Protein AF-A0AAV0B6R8-F1 (afdb_monomer)

Solvent-accessible surface area (backbone atoms only — not comparable to full-atom values): 12211 Å² total; per-residue (Å²): 119,73,64,62,59,43,38,53,51,46,50,55,51,49,50,52,70,74,54,81,94,81,86,71,56,67,66,59,60,50,49,51,46,52,52,52,50,54,50,46,55,52,47,53,58,56,68,75,46,96,61,58,74,69,57,44,45,45,52,52,51,52,47,53,52,51,51,53,51,46,52,51,51,52,52,49,60,67,55,64,74,53,82,89,71,35,71,62,58,49,52,54,60,56,31,61,44,80,42,62,42,74,48,85,81,51,85,53,77,68,71,16,37,35,38,34,38,65,92,33,75,44,67,45,57,79,49,90,71,81,69,76,73,71,79,88,41,80,66,47,46,53,50,43,44,55,40,46,53,25,50,65,69,75,40,84,70,81,83,81,77,67,89,89,72,49,57,68,54,44,52,44,36,43,25,59,75,40,20,38,63,61,43,81,64,66,104,55,45,89,82,73,72,53,43,73,51,77,80,68,68,91,80,113

Organism: Phakopsora pachyrhizi (NCBI:txid170000)

Sequence (204 aa):
MAWWNWKTLVDCISEACKRSPNIASGSSLEALLKIGLRTLDVLALVVLGELQPVMRRKCEYLSAELVHQRDIIRLVIKDQITKEQVYSVFRVKWIYHMRFYLDGLVADPIERLLIQMSNATFLYGFEYLGAGRLFQTPLTGRCCFALTQALHGRLGGSPFGPAGTGKTESFKALGNHLGRFVLPQLNFCCHVGAWECFDEANIL

Structure (mmCIF, N/CA/C/O backbone):
data_AF-A0AAV0B6R8-F1
#
_entry.id   AF-A0AAV0B6R8-F1
#
loop_
_atom_site.group_PDB
_atom_site.id
_atom_site.type_symbol
_atom_site.label_atom_id
_atom_site.label_alt_id
_atom_site.label_comp_id
_atom_site.label_asym_id
_atom_site.label_entity_id
_atom_site.label_seq_id
_atom_site.pdbx_PDB_ins_code
_atom_site.Cartn_x
_atom_site.Cartn_y
_atom_site.Cartn_z
_atom_site.occupancy
_atom_site.B_iso_or_equiv
_atom_site.auth_seq_id
_atom_site.auth_comp_id
_atom_site.auth_asym_id
_atom_site.auth_atom_id
_atom_site.pdbx_PDB_model_num
ATOM 1 N N . MET A 1 1 ? -12.336 -5.690 -2.823 1.00 28.70 1 MET A N 1
ATOM 2 C CA . MET A 1 1 ? -13.098 -4.698 -2.029 1.00 28.70 1 MET A CA 1
ATOM 3 C C . MET A 1 1 ? -12.267 -3.494 -1.586 1.00 28.70 1 MET A C 1
ATOM 5 O O . MET A 1 1 ? -12.764 -2.396 -1.760 1.00 28.70 1 MET A O 1
ATOM 9 N N . ALA A 1 2 ? -11.018 -3.634 -1.118 1.00 33.09 2 ALA A N 1
ATOM 10 C CA . ALA A 1 2 ? -10.183 -2.488 -0.695 1.00 33.09 2 ALA A CA 1
ATOM 11 C C . ALA A 1 2 ? -9.913 -1.421 -1.785 1.00 33.09 2 ALA A C 1
ATOM 13 O O . ALA A 1 2 ? -9.822 -0.234 -1.496 1.00 33.09 2 ALA A O 1
ATOM 14 N N . TRP A 1 3 ? -9.839 -1.840 -3.051 1.00 37.53 3 TRP A N 1
ATOM 15 C CA . TRP A 1 3 ? -9.521 -0.972 -4.193 1.00 37.53 3 TRP A CA 1
ATOM 16 C C . TRP A 1 3 ? -10.580 0.098 -4.497 1.00 37.53 3 TRP A C 1
ATOM 18 O O . TRP A 1 3 ? -10.242 1.165 -5.000 1.00 37.53 3 TRP A O 1
ATOM 28 N N . TRP A 1 4 ? -11.853 -0.165 -4.179 1.00 32.69 4 TRP A N 1
ATOM 29 C CA . TRP A 1 4 ? -12.949 0.774 -4.446 1.00 32.69 4 TRP A CA 1
ATOM 30 C C . TRP A 1 4 ? -12.869 2.015 -3.552 1.00 32.69 4 TRP A C 1
ATOM 32 O O . TRP A 1 4 ? -13.052 3.124 -4.044 1.00 32.69 4 TRP A O 1
ATOM 42 N N . ASN A 1 5 ? -12.507 1.837 -2.276 1.00 48.94 5 ASN A N 1
ATOM 43 C CA . ASN A 1 5 ? -12.270 2.953 -1.357 1.00 48.94 5 ASN A CA 1
ATOM 44 C C . ASN A 1 5 ? -10.987 3.713 -1.701 1.00 48.94 5 ASN A C 1
ATOM 46 O O . ASN A 1 5 ? -10.908 4.917 -1.486 1.00 48.94 5 ASN A O 1
ATOM 50 N N . TRP A 1 6 ? -9.989 3.023 -2.260 1.00 55.38 6 TRP A N 1
ATOM 51 C CA . TRP A 1 6 ? -8.751 3.664 -2.679 1.00 55.38 6 TRP A CA 1
ATOM 52 C C . TRP A 1 6 ? -8.964 4.584 -3.883 1.00 55.38 6 TRP A C 1
ATOM 54 O O . TRP A 1 6 ? -8.501 5.719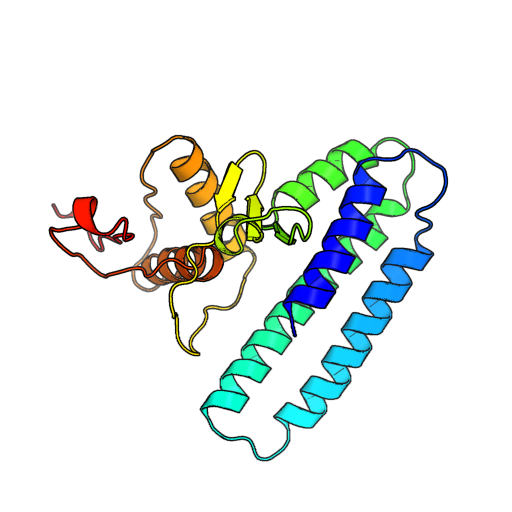 -3.866 1.00 55.38 6 TRP A O 1
ATOM 64 N N . LYS A 1 7 ? -9.713 4.133 -4.898 1.00 55.84 7 LYS A N 1
ATOM 65 C CA . LYS A 1 7 ? -10.063 4.968 -6.052 1.00 55.84 7 LYS A CA 1
ATOM 66 C C . LYS A 1 7 ? -10.812 6.227 -5.620 1.00 55.84 7 LYS A C 1
ATOM 68 O O . LYS A 1 7 ? -10.389 7.317 -5.968 1.00 55.84 7 LYS A O 1
ATOM 73 N N . THR A 1 8 ? -11.861 6.099 -4.808 1.00 58.00 8 THR A N 1
ATOM 74 C CA . THR A 1 8 ? -12.632 7.266 -4.348 1.00 58.00 8 THR A CA 1
ATOM 75 C C . THR A 1 8 ? -11.806 8.209 -3.478 1.00 58.00 8 THR A C 1
ATOM 77 O O . THR A 1 8 ? -11.904 9.421 -3.635 1.00 58.00 8 THR A O 1
ATOM 80 N N . LEU A 1 9 ? -10.944 7.681 -2.607 1.00 60.72 9 LEU A N 1
ATOM 81 C CA . LEU A 1 9 ? -10.032 8.483 -1.794 1.00 60.72 9 LEU A CA 1
ATOM 82 C C . LEU A 1 9 ? -9.004 9.227 -2.653 1.00 60.72 9 LEU A C 1
ATOM 84 O O . LEU A 1 9 ? -8.798 10.425 -2.465 1.00 60.72 9 LEU A O 1
ATOM 88 N N . VAL A 1 10 ? -8.386 8.538 -3.614 1.00 60.09 10 VAL A N 1
ATOM 89 C CA . VAL A 1 10 ? -7.439 9.140 -4.554 1.00 60.09 10 VAL A CA 1
ATOM 90 C C . VAL A 1 10 ? -8.123 10.161 -5.441 1.00 60.09 10 VAL A C 1
ATOM 92 O O . VAL A 1 10 ? -7.566 11.236 -5.613 1.00 60.09 10 VAL A O 1
ATOM 95 N N . ASP A 1 11 ? -9.308 9.875 -5.966 1.00 63.03 11 A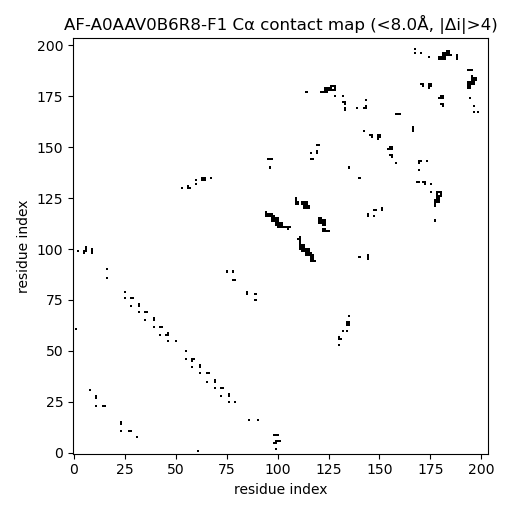SP A N 1
ATOM 96 C CA . ASP A 1 11 ? -10.055 10.789 -6.825 1.00 63.03 11 ASP A CA 1
ATOM 97 C C . ASP A 1 11 ? -10.457 12.042 -6.037 1.00 63.03 11 ASP A C 1
ATOM 99 O O . ASP A 1 11 ? -10.185 13.152 -6.485 1.00 63.03 11 ASP A O 1
ATOM 103 N N . CYS A 1 12 ? -10.982 11.900 -4.813 1.00 59.41 12 CYS A N 1
ATOM 104 C CA . CYS A 1 12 ? -11.317 13.039 -3.954 1.00 59.41 12 CYS A CA 1
ATOM 105 C C . CYS A 1 12 ? -10.092 13.88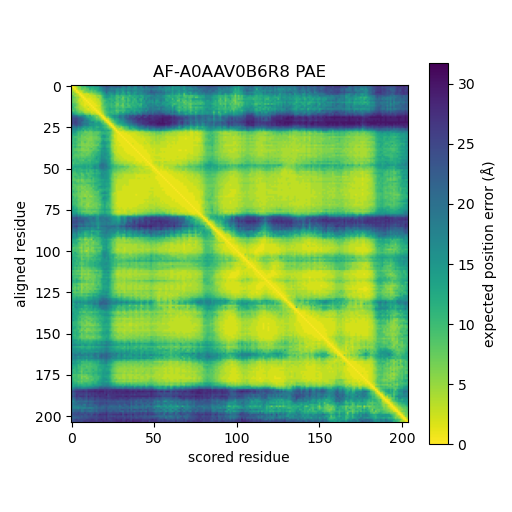2 -3.577 1.00 59.41 12 CYS A C 1
ATOM 107 O O . CYS A 1 12 ? -10.166 15.110 -3.597 1.00 59.41 12 CYS A O 1
ATOM 109 N N . ILE A 1 13 ? -8.960 13.253 -3.247 1.00 59.91 13 ILE A N 1
ATOM 110 C CA . ILE A 1 13 ? -7.736 13.979 -2.885 1.00 59.91 13 ILE A CA 1
ATOM 111 C C . ILE A 1 13 ? -7.045 14.569 -4.122 1.00 59.91 13 ILE A C 1
ATOM 113 O O . ILE A 1 13 ? -6.509 15.671 -4.050 1.00 59.91 13 ILE A O 1
ATOM 117 N N . SER A 1 14 ? -7.055 13.875 -5.259 1.00 57.81 14 SER A N 1
ATOM 118 C CA . SER A 1 14 ? -6.493 14.336 -6.535 1.00 57.81 14 SER A CA 1
ATOM 119 C C . SER A 1 14 ? -7.290 15.518 -7.075 1.00 57.81 14 SER A C 1
ATOM 121 O O . SER A 1 14 ? -6.692 16.505 -7.492 1.00 57.81 14 SER A O 1
ATOM 123 N N . GLU A 1 15 ? -8.619 15.477 -6.977 1.00 57.72 15 GLU A N 1
ATOM 124 C CA . GLU A 1 15 ? -9.498 16.597 -7.317 1.00 57.72 15 GLU A CA 1
ATOM 125 C C . GLU A 1 15 ? -9.261 17.791 -6.379 1.00 57.72 15 GLU A C 1
ATOM 127 O O . GLU A 1 15 ? -9.048 18.910 -6.848 1.00 57.72 15 GLU A O 1
ATOM 132 N N . ALA A 1 16 ? -9.160 17.546 -5.065 1.00 52.91 16 ALA A N 1
ATOM 133 C CA . ALA A 1 16 ? -8.788 18.570 -4.086 1.00 52.91 16 ALA A CA 1
ATOM 134 C C . ALA A 1 16 ? -7.367 19.137 -4.305 1.00 52.91 16 ALA A C 1
ATOM 136 O O . ALA A 1 16 ? -7.107 20.291 -3.978 1.00 52.91 16 ALA A O 1
ATOM 137 N N . CYS A 1 17 ? -6.440 18.351 -4.867 1.00 49.88 17 CYS A N 1
ATOM 138 C CA . CYS A 1 17 ? -5.092 18.795 -5.239 1.00 49.88 17 CYS A CA 1
ATOM 139 C C . CYS A 1 17 ? -5.047 19.562 -6.573 1.00 49.88 17 CYS A C 1
ATOM 141 O O . CYS A 1 17 ? -4.119 20.345 -6.777 1.00 49.88 17 CYS A O 1
ATOM 143 N N . LYS A 1 18 ? -5.969 19.292 -7.509 1.00 50.12 18 LYS A N 1
ATOM 144 C CA . LYS A 1 18 ? -5.976 19.851 -8.875 1.00 50.12 18 LYS A CA 1
ATOM 145 C C . LYS A 1 18 ? -6.797 21.140 -9.003 1.00 50.12 18 LYS A C 1
ATOM 147 O O . LYS A 1 18 ? -6.521 21.919 -9.912 1.00 50.12 18 LYS A O 1
ATOM 152 N N . ARG A 1 19 ? -7.773 21.394 -8.120 1.00 38.00 19 ARG A N 1
ATOM 153 C CA . ARG A 1 19 ? -8.622 22.603 -8.137 1.00 38.00 19 ARG A CA 1
ATOM 154 C C . ARG A 1 19 ? -8.320 23.574 -6.988 1.00 38.00 19 ARG A C 1
ATOM 156 O O . ARG A 1 19 ? -8.149 23.178 -5.845 1.00 38.00 19 ARG A O 1
ATOM 163 N N . SER A 1 20 ? -8.371 24.867 -7.302 1.00 35.91 20 SER A N 1
ATOM 164 C CA . SER A 1 20 ? -8.615 25.979 -6.367 1.00 35.91 20 SER A CA 1
ATOM 165 C C . SER A 1 20 ? -9.975 26.606 -6.722 1.00 35.91 20 SER A C 1
ATOM 167 O O . SER A 1 20 ? -10.368 26.525 -7.887 1.00 35.91 20 SER A O 1
ATOM 169 N N . PRO A 1 21 ? -10.703 27.312 -5.838 1.00 41.25 21 PRO A N 1
ATOM 170 C CA . PRO A 1 21 ? -11.042 27.075 -4.437 1.00 41.25 21 PRO A CA 1
ATOM 171 C C . PRO A 1 21 ? -12.537 26.699 -4.279 1.00 41.25 21 PRO A C 1
ATOM 173 O O . PRO A 1 21 ? -13.107 26.867 -3.205 1.00 41.25 21 PRO A O 1
ATOM 176 N N . ASN A 1 22 ? -13.210 26.246 -5.341 1.00 35.41 22 ASN A N 1
ATOM 177 C CA . ASN A 1 22 ? -14.646 25.975 -5.309 1.00 35.41 22 ASN A CA 1
ATOM 178 C C . ASN A 1 22 ? -14.930 24.491 -5.575 1.00 35.41 22 ASN A C 1
ATOM 180 O O . ASN A 1 22 ? -14.793 24.005 -6.693 1.00 35.41 22 ASN A O 1
ATOM 184 N N . ILE A 1 23 ? -15.394 23.828 -4.509 1.00 40.75 23 ILE A N 1
ATOM 185 C CA . ILE A 1 23 ? -15.965 22.471 -4.441 1.00 40.75 23 ILE A CA 1
ATOM 186 C C . ILE A 1 23 ? -14.937 21.324 -4.357 1.00 40.75 23 ILE A C 1
ATOM 188 O O . ILE A 1 23 ? -14.823 20.471 -5.227 1.00 40.75 23 ILE A O 1
ATOM 192 N N . ALA A 1 24 ? -14.266 21.260 -3.208 1.00 43.94 24 ALA A N 1
ATOM 193 C CA . ALA A 1 24 ? -14.134 20.033 -2.417 1.00 43.94 24 ALA A CA 1
ATOM 194 C C . ALA A 1 24 ? -14.076 20.466 -0.945 1.00 43.94 24 ALA A C 1
ATOM 196 O O . ALA A 1 24 ? -13.027 20.469 -0.309 1.00 43.94 24 ALA A O 1
ATOM 197 N N . SER A 1 25 ? -15.202 20.972 -0.435 1.00 46.50 25 SER A N 1
ATOM 198 C CA . SER A 1 25 ? -15.355 21.325 0.977 1.00 46.50 25 SER A CA 1
ATOM 199 C C . SER A 1 25 ? -14.917 20.147 1.851 1.00 46.50 25 SER A C 1
ATOM 201 O O . SER A 1 25 ? -15.177 18.996 1.493 1.00 46.50 25 SER A O 1
ATOM 203 N N . GLY A 1 26 ? -14.289 20.414 3.002 1.00 53.53 26 GLY A N 1
ATOM 204 C CA . GLY A 1 26 ? -13.867 19.389 3.972 1.00 53.53 26 GLY A CA 1
ATOM 205 C C . GLY A 1 26 ? -14.934 18.322 4.271 1.00 53.53 26 GLY A C 1
ATOM 206 O O . GLY A 1 26 ? -14.592 17.184 4.575 1.00 53.53 26 GLY A O 1
ATOM 207 N N . SER A 1 27 ? -16.212 18.631 4.028 1.00 59.28 27 SER A N 1
ATOM 208 C CA . SER A 1 27 ? -17.345 17.702 4.038 1.00 59.28 27 SER A CA 1
ATOM 209 C C . SER A 1 27 ? -17.161 16.419 3.206 1.00 59.28 27 SER A C 1
ATOM 211 O O . SER A 1 27 ? -17.674 15.377 3.603 1.00 59.28 27 SER A O 1
ATOM 213 N N . SER A 1 28 ? -16.453 16.449 2.068 1.00 71.25 28 SER A N 1
ATOM 214 C CA . SER A 1 28 ? -16.233 15.244 1.242 1.00 71.25 28 SER A CA 1
ATOM 215 C C . SER A 1 28 ? -15.223 14.286 1.889 1.00 71.25 28 SER A C 1
ATOM 217 O O . SER A 1 28 ? -15.457 13.080 1.989 1.00 71.25 28 SER A O 1
ATOM 219 N N . LEU A 1 29 ? -14.124 14.829 2.422 1.00 73.19 29 LEU A N 1
ATOM 220 C CA . LEU A 1 29 ? -13.108 14.050 3.137 1.00 73.19 29 LEU A CA 1
ATOM 221 C C . LEU A 1 29 ? -13.624 13.545 4.488 1.00 73.19 29 LEU A C 1
ATOM 223 O O . LEU A 1 29 ? -13.336 12.414 4.873 1.00 73.19 29 LEU A O 1
ATOM 227 N N . GLU A 1 30 ? -14.436 14.341 5.181 1.00 81.12 30 GLU A N 1
ATOM 228 C CA . GLU A 1 30 ? -15.137 13.924 6.398 1.00 81.12 30 GLU A CA 1
ATOM 229 C C . GLU A 1 30 ? -16.131 12.785 6.129 1.00 81.12 30 G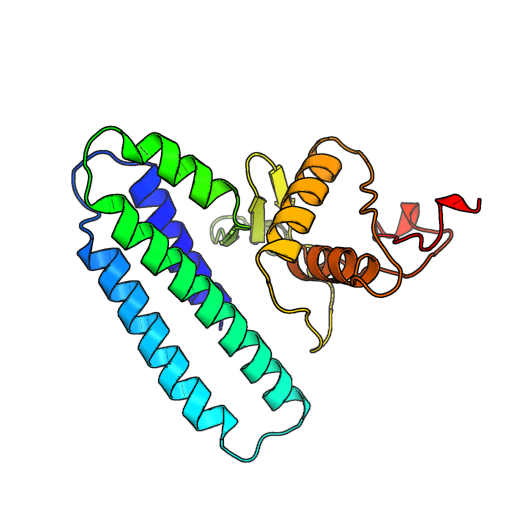LU A C 1
ATOM 231 O O . GLU A 1 30 ? -16.218 11.839 6.918 1.00 81.12 30 GLU A O 1
ATOM 236 N N . ALA A 1 31 ? -16.843 12.819 4.996 1.00 81.00 31 ALA A N 1
ATOM 237 C CA . ALA A 1 31 ? -17.718 11.725 4.584 1.00 81.00 31 ALA A CA 1
ATOM 238 C C . ALA A 1 31 ? -16.925 10.433 4.321 1.00 81.00 31 ALA A C 1
ATOM 240 O O . ALA A 1 31 ? -17.311 9.369 4.815 1.00 81.00 31 ALA A O 1
ATOM 241 N N . LEU A 1 32 ? -15.787 10.521 3.622 1.00 78.38 32 LEU A N 1
ATOM 242 C CA . LEU A 1 32 ? -14.882 9.384 3.417 1.00 78.38 32 LEU A CA 1
ATOM 243 C C . LEU A 1 32 ? -14.326 8.842 4.737 1.00 78.38 32 LEU A C 1
ATOM 245 O O . LEU A 1 32 ? -14.330 7.629 4.952 1.00 78.38 32 LEU A O 1
ATOM 249 N N . LEU A 1 33 ? -13.913 9.723 5.654 1.00 85.12 33 LEU A N 1
ATOM 250 C CA . LEU A 1 33 ? -13.451 9.334 6.985 1.00 85.12 33 LEU A CA 1
ATOM 251 C C . LEU A 1 33 ? -14.539 8.561 7.741 1.00 85.12 33 LEU A C 1
ATOM 253 O O . LEU A 1 33 ? -14.259 7.524 8.341 1.00 85.12 33 LEU A O 1
ATOM 257 N N . LYS A 1 34 ? -15.791 9.026 7.677 1.00 86.56 34 LYS A N 1
ATOM 258 C CA . LYS A 1 34 ? -16.937 8.365 8.313 1.00 86.56 34 LYS A CA 1
ATOM 259 C C . LYS A 1 34 ? -17.209 6.979 7.722 1.00 86.56 34 LYS A C 1
ATOM 261 O O . LYS A 1 34 ? -17.510 6.053 8.473 1.00 86.56 34 LYS A O 1
ATOM 266 N N . ILE A 1 35 ? -17.088 6.819 6.403 1.00 86.00 35 ILE A N 1
ATOM 267 C CA . ILE A 1 35 ? -17.208 5.513 5.731 1.00 86.00 35 ILE A CA 1
ATOM 268 C C . ILE A 1 35 ? -16.075 4.576 6.171 1.00 86.00 35 ILE A C 1
ATOM 270 O O . ILE A 1 35 ? -16.333 3.420 6.512 1.00 86.00 35 ILE A O 1
ATOM 274 N N . GLY A 1 36 ? -14.836 5.074 6.219 1.00 85.06 36 GLY A N 1
ATOM 275 C CA . GLY A 1 36 ? -13.674 4.310 6.675 1.00 85.06 36 GLY A CA 1
ATOM 276 C C . GLY A 1 36 ? -13.821 3.817 8.117 1.00 85.06 36 GLY A C 1
ATOM 277 O O . GLY A 1 36 ? -13.604 2.638 8.382 1.00 85.06 36 GLY A O 1
ATOM 278 N N . LEU A 1 37 ? -14.274 4.685 9.029 1.00 90.06 37 LEU A N 1
ATOM 279 C CA . LEU A 1 37 ? -14.534 4.329 10.430 1.00 90.06 37 LEU A CA 1
ATOM 280 C C . LEU A 1 37 ? -15.627 3.262 10.563 1.00 90.06 37 LEU A C 1
ATOM 282 O O . LEU A 1 37 ? -15.394 2.245 11.201 1.00 90.06 37 LEU A O 1
ATOM 286 N N . ARG A 1 38 ? -16.764 3.422 9.874 1.00 89.94 38 ARG A N 1
ATOM 287 C CA . ARG A 1 38 ? -17.831 2.403 9.868 1.00 89.94 38 ARG A CA 1
ATOM 288 C C . ARG A 1 38 ? -17.344 1.052 9.347 1.00 89.94 38 ARG A C 1
ATOM 290 O O . ARG A 1 38 ? -17.745 0.010 9.853 1.00 89.94 38 ARG A O 1
ATOM 297 N N . THR A 1 39 ? -16.488 1.065 8.327 1.00 87.19 39 THR A N 1
ATOM 298 C CA . THR A 1 39 ? -15.910 -0.164 7.767 1.00 87.19 39 THR A CA 1
ATOM 299 C C . THR A 1 39 ? -14.976 -0.838 8.774 1.00 87.19 39 THR A C 1
ATOM 301 O O . THR A 1 39 ? -15.013 -2.057 8.911 1.00 87.19 39 THR A O 1
ATOM 304 N N . LEU A 1 40 ? -14.174 -0.055 9.505 1.00 91.50 40 LEU A N 1
ATOM 305 C CA . LEU A 1 40 ? -13.332 -0.555 10.594 1.00 91.50 40 LEU A CA 1
ATOM 306 C C . LEU A 1 40 ? -14.164 -1.157 11.732 1.00 91.50 40 LEU A C 1
ATOM 308 O O . LEU A 1 40 ? -13.808 -2.228 12.212 1.00 91.50 40 LEU A O 1
ATOM 312 N N . ASP A 1 41 ? -15.278 -0.529 12.111 1.00 92.06 41 ASP A N 1
ATOM 313 C CA . ASP A 1 41 ? -16.176 -1.054 13.149 1.00 92.06 41 ASP A CA 1
ATOM 314 C C . ASP A 1 41 ? -16.751 -2.422 12.744 1.00 92.06 41 ASP A C 1
ATOM 316 O O . ASP A 1 41 ? -16.732 -3.373 13.525 1.00 92.06 41 ASP A O 1
ATOM 320 N N . VAL A 1 42 ? -17.194 -2.561 11.488 1.00 91.00 42 VAL A N 1
ATOM 321 C CA . VAL A 1 42 ? -17.672 -3.845 10.951 1.00 91.00 42 VAL A CA 1
ATOM 322 C C . VAL A 1 42 ? -16.553 -4.886 10.926 1.00 91.00 42 VAL A C 1
ATOM 324 O O . VAL A 1 42 ? -16.770 -6.028 11.325 1.00 91.00 42 VAL A O 1
ATOM 327 N N . LEU A 1 43 ? -15.346 -4.516 10.489 1.00 89.69 43 LEU A N 1
ATOM 328 C CA . LEU A 1 43 ? -14.211 -5.441 10.466 1.00 89.69 43 LEU A CA 1
ATOM 329 C C . LEU A 1 43 ? -13.792 -5.883 11.867 1.00 89.69 43 LEU A C 1
ATOM 331 O O . LEU A 1 43 ? -13.465 -7.054 12.043 1.00 89.69 43 LEU A O 1
ATOM 335 N N . ALA A 1 44 ? -13.853 -4.995 12.860 1.00 91.38 44 ALA A N 1
ATOM 336 C CA . ALA A 1 44 ? -13.581 -5.342 14.249 1.00 91.38 44 ALA A CA 1
ATOM 337 C C . ALA A 1 44 ? -14.553 -6.422 14.749 1.00 91.38 44 ALA A C 1
ATOM 339 O O . ALA A 1 44 ? -14.115 -7.410 15.334 1.00 91.38 44 ALA A O 1
ATOM 340 N N . LEU A 1 45 ? -15.850 -6.296 14.440 1.00 90.94 45 LEU A N 1
ATOM 341 C CA . LEU A 1 45 ? -16.848 -7.320 14.771 1.00 90.94 45 LEU A CA 1
ATOM 342 C C . LEU A 1 45 ? -16.583 -8.650 14.050 1.00 90.94 45 LEU A C 1
ATOM 344 O O . LEU A 1 45 ? -16.696 -9.711 14.656 1.00 90.94 45 LEU A O 1
ATOM 348 N N . VAL A 1 46 ? -16.195 -8.602 12.773 1.00 90.75 46 VAL A N 1
ATOM 349 C CA . VAL A 1 46 ? -15.886 -9.804 11.980 1.00 90.75 46 VAL A CA 1
ATOM 350 C C . VAL A 1 46 ? -14.663 -10.541 12.532 1.00 90.75 46 VAL A C 1
ATOM 352 O O . VAL A 1 46 ? -14.681 -11.765 12.626 1.00 90.75 46 VAL A O 1
ATOM 355 N N . VAL A 1 47 ? -13.612 -9.816 12.925 1.00 89.69 47 VAL A N 1
ATOM 356 C CA . VAL A 1 47 ? -12.368 -10.400 13.459 1.00 89.69 47 VAL A CA 1
ATOM 357 C C . VAL A 1 47 ? -12.574 -11.062 14.826 1.00 89.69 47 VAL A C 1
ATOM 359 O O . VAL A 1 47 ? -11.884 -12.036 15.124 1.00 89.69 47 VAL A O 1
ATOM 362 N N . LEU A 1 48 ? -13.533 -10.583 15.628 1.00 89.69 48 LEU A N 1
ATOM 363 C CA . LEU A 1 48 ? -13.909 -11.197 16.909 1.00 89.69 48 LEU A CA 1
ATOM 364 C C . LEU A 1 48 ? -14.632 -12.547 16.750 1.00 89.69 48 LEU A C 1
ATOM 366 O O . LEU A 1 48 ? -14.702 -13.312 17.708 1.00 89.69 48 LEU A O 1
ATOM 370 N N . GLY A 1 49 ? -15.167 -12.843 15.564 1.00 90.19 49 GLY A N 1
ATOM 371 C CA . GLY A 1 49 ? -15.837 -14.106 15.273 1.00 90.19 49 GLY A CA 1
ATOM 372 C C . GLY A 1 49 ? -14.890 -15.261 14.926 1.00 90.19 49 GLY A C 1
ATOM 373 O O . GLY A 1 49 ? -13.666 -15.123 14.795 1.00 90.19 49 GLY A O 1
ATOM 374 N N . GLU A 1 50 ? -15.481 -16.435 14.711 1.00 90.62 50 GLU A N 1
ATOM 375 C CA . GLU A 1 50 ? -14.759 -17.574 14.151 1.00 90.62 50 GLU A CA 1
ATOM 376 C C . GLU A 1 50 ? -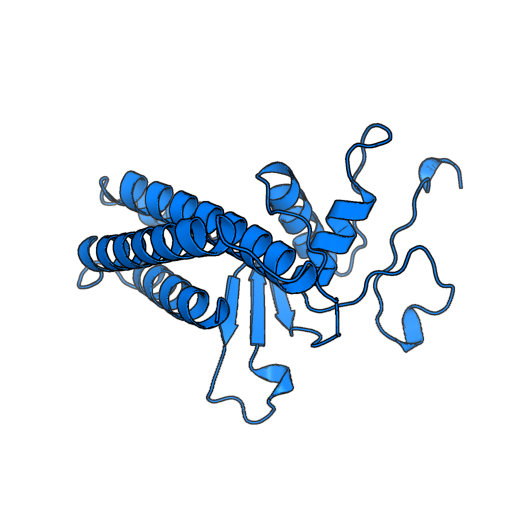14.545 -17.387 12.647 1.00 90.62 50 GLU A C 1
ATOM 378 O O . GLU A 1 50 ? -15.485 -17.289 11.859 1.00 90.62 50 GLU A O 1
ATOM 383 N N . LEU A 1 51 ? -13.277 -17.340 12.240 1.00 90.81 51 LEU A N 1
ATOM 384 C CA . LEU A 1 51 ? -12.867 -17.163 10.854 1.00 90.81 51 LEU A CA 1
ATOM 385 C C . LEU A 1 51 ? -11.866 -18.243 10.470 1.00 90.81 51 LEU A C 1
ATOM 387 O O . LEU A 1 51 ? -10.973 -18.591 11.245 1.00 90.81 51 LEU A O 1
ATOM 391 N N . GLN A 1 52 ? -11.951 -18.700 9.221 1.00 92.44 52 GLN A N 1
ATOM 392 C CA . GLN A 1 52 ? -10.901 -19.531 8.643 1.00 92.44 52 GLN A CA 1
ATOM 393 C C . GLN A 1 52 ? -9.549 -18.793 8.682 1.00 92.44 52 GLN A C 1
ATOM 395 O O . GLN A 1 52 ? -9.517 -17.580 8.437 1.00 92.44 52 GLN A O 1
ATOM 400 N N . PRO A 1 53 ? -8.416 -19.493 8.893 1.00 89.31 53 PRO A N 1
ATOM 401 C CA . PRO A 1 53 ? -7.105 -18.858 9.070 1.00 89.31 53 PRO A CA 1
ATOM 402 C C . PRO A 1 53 ? -6.717 -17.879 7.951 1.00 89.31 53 PRO A C 1
ATOM 404 O O . PRO A 1 53 ? -6.175 -16.806 8.208 1.00 89.31 53 PRO A O 1
ATOM 407 N N . VAL A 1 54 ? -7.036 -18.218 6.698 1.00 88.44 54 VAL A N 1
ATOM 408 C CA . VAL A 1 54 ? -6.761 -17.363 5.532 1.00 88.44 54 VAL A CA 1
ATOM 409 C C . VAL A 1 54 ? -7.630 -16.105 5.541 1.00 88.44 54 VAL A C 1
ATOM 411 O O . VAL A 1 54 ? -7.150 -15.025 5.199 1.00 88.44 54 VAL A O 1
ATOM 414 N N . MET A 1 55 ? -8.901 -16.229 5.928 1.00 87.69 55 MET A N 1
ATOM 415 C CA . MET A 1 55 ? -9.814 -15.091 6.004 1.00 87.69 55 MET A CA 1
ATOM 416 C C . MET A 1 55 ? -9.410 -14.146 7.133 1.00 87.69 55 MET A C 1
ATOM 418 O O . MET A 1 55 ? -9.360 -12.939 6.921 1.00 87.69 55 MET A O 1
ATOM 422 N N . ARG A 1 56 ? -9.021 -14.695 8.290 1.00 89.81 56 ARG A N 1
ATOM 423 C CA . ARG A 1 56 ? -8.528 -13.913 9.428 1.00 89.81 56 ARG A CA 1
ATOM 424 C C . ARG A 1 56 ? -7.337 -13.034 9.035 1.00 89.81 56 ARG A C 1
ATOM 426 O O . ARG A 1 56 ? -7.409 -11.823 9.210 1.00 89.81 56 ARG A O 1
ATOM 433 N N . ARG A 1 57 ? -6.318 -13.602 8.376 1.00 87.12 57 ARG A N 1
ATOM 434 C CA . ARG A 1 57 ? -5.159 -12.830 7.876 1.00 87.12 57 ARG A CA 1
ATOM 435 C C . ARG A 1 57 ? -5.555 -11.724 6.892 1.00 87.12 57 ARG A C 1
ATOM 437 O O . ARG A 1 57 ? -5.008 -10.626 6.939 1.00 87.12 57 ARG A O 1
ATOM 444 N N . LYS A 1 58 ? -6.523 -11.987 6.004 1.00 86.69 58 LYS A N 1
ATOM 445 C CA . LYS A 1 58 ? -7.039 -10.971 5.068 1.00 86.69 58 LYS A CA 1
ATOM 446 C C . LYS A 1 58 ? -7.737 -9.826 5.804 1.00 86.69 58 LYS A C 1
ATOM 448 O O . LYS A 1 58 ? -7.528 -8.671 5.439 1.00 86.69 58 LYS A O 1
ATOM 453 N N . CYS A 1 59 ? -8.546 -10.133 6.816 1.00 88.56 59 CYS A N 1
ATOM 454 C CA . CYS A 1 59 ? -9.233 -9.138 7.638 1.00 88.56 59 CYS A CA 1
ATOM 455 C C . CYS A 1 59 ? -8.251 -8.306 8.472 1.00 88.56 59 CYS A C 1
ATOM 457 O O . CYS A 1 59 ? -8.392 -7.087 8.517 1.00 88.56 59 CYS A O 1
ATOM 459 N N . GLU A 1 60 ? -7.236 -8.930 9.075 1.00 87.75 60 GLU A N 1
ATOM 460 C CA . GLU A 1 60 ? -6.165 -8.241 9.811 1.00 87.75 60 GLU A CA 1
ATOM 461 C C . GLU A 1 60 ? -5.420 -7.252 8.909 1.00 87.75 60 GLU A C 1
ATOM 463 O O . GLU A 1 60 ? -5.292 -6.073 9.243 1.00 87.75 60 GLU A O 1
ATOM 468 N N . TYR A 1 61 ? -5.002 -7.705 7.722 1.00 85.88 61 TYR A N 1
ATOM 469 C CA . TYR A 1 61 ? -4.344 -6.845 6.742 1.00 85.88 61 TYR A CA 1
ATOM 470 C C . TYR A 1 61 ? -5.242 -5.688 6.290 1.00 85.88 61 TYR A C 1
ATOM 472 O O . TYR A 1 61 ? -4.815 -4.535 6.297 1.00 85.88 61 TYR A O 1
ATOM 480 N N . LEU A 1 62 ? -6.499 -5.977 5.941 1.00 86.12 62 LEU A N 1
ATOM 481 C CA . LEU A 1 62 ? -7.454 -4.951 5.525 1.00 86.12 62 LEU A CA 1
ATOM 482 C C . LEU A 1 62 ? -7.706 -3.919 6.632 1.00 86.12 62 LEU A C 1
ATOM 484 O O . LEU A 1 62 ? -7.820 -2.731 6.345 1.00 86.12 62 LEU A O 1
ATOM 488 N N . SER A 1 63 ? -7.770 -4.361 7.888 1.00 89.44 63 SER A N 1
ATOM 489 C CA . SER A 1 63 ? -7.972 -3.479 9.039 1.00 89.44 63 SER A CA 1
ATOM 490 C C . SER A 1 63 ? -6.787 -2.535 9.224 1.00 89.44 63 SER A C 1
ATOM 492 O O . SER A 1 63 ? -6.980 -1.331 9.377 1.00 89.44 63 SER A O 1
ATOM 494 N N . ALA A 1 64 ? -5.561 -3.053 9.150 1.00 87.81 64 ALA A N 1
ATOM 495 C CA . ALA A 1 64 ? -4.358 -2.233 9.250 1.00 87.81 64 ALA A CA 1
ATOM 496 C C . ALA A 1 64 ? -4.240 -1.220 8.098 1.00 87.81 64 ALA A C 1
ATOM 498 O O . ALA A 1 64 ? -3.907 -0.059 8.330 1.00 87.81 64 ALA A O 1
ATOM 499 N N . GLU A 1 65 ? -4.577 -1.631 6.874 1.00 85.06 65 GLU A N 1
ATOM 500 C CA . GLU A 1 65 ? -4.599 -0.752 5.701 1.00 85.06 65 GLU A CA 1
ATOM 501 C C . GLU A 1 65 ? -5.632 0.380 5.856 1.00 85.06 65 GLU A C 1
ATOM 503 O O . GLU A 1 65 ? -5.333 1.550 5.619 1.00 85.06 65 GLU A O 1
ATOM 508 N N . LEU A 1 66 ? -6.838 0.072 6.340 1.00 86.56 66 LEU A N 1
ATOM 509 C CA . LEU A 1 66 ? -7.867 1.083 6.605 1.00 86.56 66 LEU A CA 1
ATOM 510 C C . LEU A 1 66 ? -7.485 2.033 7.749 1.00 86.56 66 LEU A C 1
ATOM 512 O O . LEU A 1 66 ? -7.810 3.220 7.691 1.00 86.56 66 LEU A O 1
ATOM 516 N N . VAL A 1 67 ? -6.782 1.544 8.776 1.00 89.75 67 VAL A N 1
ATOM 517 C CA . VAL A 1 67 ? -6.216 2.395 9.835 1.00 89.75 67 VAL A CA 1
ATOM 518 C C . VAL A 1 67 ? -5.189 3.364 9.250 1.00 89.75 67 VAL A C 1
ATOM 520 O O . VAL A 1 67 ? -5.272 4.561 9.527 1.00 89.75 67 VAL A O 1
ATOM 523 N N . HIS A 1 68 ? -4.289 2.883 8.388 1.00 85.25 68 HIS A N 1
ATOM 524 C CA . HIS A 1 68 ? -3.318 3.734 7.701 1.00 85.25 68 HIS A CA 1
ATOM 525 C C . HIS A 1 68 ? -4.006 4.826 6.866 1.00 85.25 68 HIS A C 1
ATOM 527 O O . HIS A 1 68 ? -3.690 6.009 7.001 1.00 85.25 68 HIS A O 1
ATOM 533 N N . GLN A 1 69 ? -5.008 4.451 6.067 1.00 82.19 69 GLN A N 1
ATOM 534 C CA . GLN A 1 69 ? -5.787 5.387 5.252 1.00 82.19 69 GLN A CA 1
ATOM 535 C C . GLN A 1 69 ? -6.508 6.434 6.103 1.00 82.19 69 GLN A C 1
ATOM 537 O O . GLN A 1 69 ? -6.434 7.627 5.813 1.00 82.19 69 GLN A O 1
ATOM 542 N N . ARG A 1 70 ? -7.169 6.010 7.186 1.00 87.00 70 ARG A N 1
ATOM 543 C CA . ARG A 1 70 ? -7.819 6.908 8.151 1.00 87.00 70 ARG A CA 1
ATOM 544 C C . ARG A 1 70 ? -6.830 7.930 8.704 1.00 87.00 70 ARG A C 1
ATOM 546 O O . ARG A 1 70 ? -7.177 9.105 8.823 1.00 87.00 70 ARG A O 1
ATOM 553 N N . ASP A 1 71 ? -5.627 7.492 9.058 1.00 86.31 71 ASP A N 1
ATOM 554 C CA . ASP A 1 71 ? -4.608 8.365 9.633 1.00 86.31 71 ASP A CA 1
ATOM 555 C C . ASP A 1 71 ? -4.111 9.388 8.606 1.00 86.31 71 ASP A C 1
ATOM 557 O O . ASP A 1 71 ? -4.003 10.567 8.944 1.00 86.31 71 ASP A O 1
ATOM 561 N N . ILE A 1 72 ? -3.940 8.995 7.337 1.00 80.31 72 ILE A N 1
ATOM 562 C CA . ILE A 1 72 ? -3.660 9.941 6.245 1.00 80.31 72 ILE A CA 1
ATOM 563 C C . ILE A 1 72 ? -4.794 10.960 6.113 1.00 80.31 72 ILE A C 1
ATOM 565 O O . ILE A 1 72 ? -4.525 12.156 6.145 1.00 80.31 72 ILE A O 1
ATOM 569 N N . ILE A 1 73 ? -6.056 10.525 6.019 1.00 79.50 73 ILE A N 1
ATOM 570 C CA . ILE A 1 73 ? -7.211 11.433 5.874 1.00 79.50 73 ILE A CA 1
ATOM 571 C C . ILE A 1 73 ? -7.289 12.414 7.051 1.00 79.50 73 ILE A C 1
ATOM 573 O O . ILE A 1 73 ? -7.534 13.600 6.852 1.00 79.50 73 ILE A O 1
ATOM 577 N N . ARG A 1 74 ? -7.050 11.952 8.284 1.00 84.69 74 ARG A N 1
ATOM 578 C CA . ARG A 1 74 ? -7.022 12.821 9.471 1.00 84.69 74 ARG A CA 1
ATOM 579 C C . ARG A 1 74 ? -5.907 13.857 9.401 1.00 84.69 74 ARG A C 1
ATOM 581 O O . ARG A 1 74 ? -6.142 15.007 9.763 1.00 84.69 74 ARG A O 1
ATOM 588 N N . LEU A 1 75 ? -4.721 13.468 8.928 1.00 79.31 75 LEU A N 1
ATOM 589 C CA . LEU A 1 75 ? -3.627 14.406 8.674 1.00 79.31 75 LEU A CA 1
ATOM 590 C C . LEU A 1 75 ? -4.030 15.435 7.610 1.00 79.31 75 LEU A C 1
ATOM 592 O O . LEU A 1 75 ? -3.799 16.623 7.811 1.00 79.31 75 LEU A O 1
ATOM 596 N N . VAL A 1 76 ? -4.696 14.999 6.534 1.00 73.81 76 VAL A N 1
ATOM 597 C CA . VAL A 1 76 ? -5.211 15.889 5.482 1.00 73.81 76 VAL A CA 1
ATOM 598 C C . VAL A 1 76 ? -6.199 16.908 6.052 1.00 73.81 76 VAL A C 1
ATOM 600 O O . VAL A 1 76 ? -6.018 18.104 5.854 1.00 73.81 76 VAL A O 1
ATOM 603 N N . ILE A 1 77 ? -7.223 16.454 6.780 1.00 76.00 77 ILE A N 1
ATOM 604 C CA . ILE A 1 77 ? -8.264 17.324 7.349 1.00 76.00 77 ILE A CA 1
ATOM 605 C C . ILE A 1 77 ? -7.656 18.325 8.338 1.00 76.00 77 ILE A C 1
ATOM 607 O O . ILE A 1 77 ? -8.015 19.499 8.318 1.00 76.00 77 ILE A O 1
ATOM 611 N N . LYS A 1 78 ? -6.709 17.882 9.178 1.00 76.75 78 LYS A N 1
ATOM 612 C CA . LYS A 1 78 ? -6.018 18.752 10.138 1.00 76.75 78 LYS A CA 1
ATOM 613 C C . LYS A 1 78 ? -5.211 19.850 9.440 1.00 76.75 78 LYS A C 1
ATOM 615 O O . LYS A 1 78 ? -5.241 20.993 9.888 1.00 76.75 78 LYS A O 1
ATOM 620 N N . ASP A 1 79 ? -4.511 19.510 8.359 1.00 68.31 79 ASP A N 1
ATOM 621 C CA . ASP A 1 79 ? -3.661 20.451 7.624 1.00 68.31 79 ASP A CA 1
ATOM 622 C C . ASP A 1 79 ? -4.487 21.413 6.735 1.00 68.31 79 ASP A C 1
ATOM 624 O O . ASP A 1 79 ? -4.066 22.544 6.513 1.00 68.31 79 ASP A O 1
ATOM 628 N N . GLN A 1 80 ? -5.682 21.024 6.266 1.00 59.09 80 GLN A N 1
ATOM 629 C CA . GLN A 1 80 ? -6.547 21.825 5.375 1.00 59.09 80 GLN A CA 1
ATOM 630 C C . GLN A 1 80 ? -7.227 23.055 6.018 1.00 59.09 80 GLN A C 1
ATOM 632 O O . GLN A 1 80 ? -7.867 23.833 5.308 1.00 59.09 80 GLN A O 1
ATOM 637 N N . ILE A 1 81 ? -7.097 23.275 7.331 1.00 52.41 81 ILE A N 1
ATOM 638 C CA . ILE A 1 81 ? -7.766 24.392 8.028 1.00 52.41 81 ILE A CA 1
ATOM 639 C C . ILE A 1 81 ? -7.047 25.746 7.817 1.00 52.41 81 ILE A C 1
ATOM 641 O O . ILE A 1 81 ? -7.654 26.798 8.019 1.00 52.41 81 ILE A O 1
ATOM 645 N N . THR A 1 82 ? -5.808 25.779 7.313 1.00 51.19 82 THR A N 1
ATOM 646 C CA . THR A 1 82 ? -5.064 27.029 7.049 1.00 51.19 82 THR A CA 1
ATOM 647 C C . THR A 1 82 ? -4.930 27.310 5.549 1.00 51.19 82 THR A C 1
ATOM 649 O O . THR A 1 82 ? -4.097 26.755 4.836 1.00 51.19 82 THR A O 1
ATOM 652 N N . LYS A 1 83 ? -5.800 28.189 5.045 1.00 53.31 83 LYS A N 1
ATOM 653 C CA . LYS A 1 83 ? -5.873 28.591 3.635 1.00 53.31 83 LYS A CA 1
ATOM 654 C C . LYS A 1 83 ? -4.587 29.319 3.193 1.00 53.31 83 LYS A C 1
ATOM 656 O O . LYS A 1 83 ? -4.016 30.090 3.949 1.00 53.31 83 LYS A O 1
ATOM 661 N N . GLU A 1 84 ? -4.184 29.067 1.947 1.00 51.41 84 GLU A N 1
ATOM 662 C CA . GLU A 1 84 ? -3.206 29.803 1.112 1.00 51.41 84 GLU A CA 1
ATOM 663 C C . GLU A 1 84 ? -1.749 29.297 1.026 1.00 51.41 84 GLU A C 1
ATOM 665 O O . GLU A 1 84 ? -1.240 29.246 -0.090 1.00 51.41 84 GLU A O 1
ATOM 670 N N . GLN A 1 85 ? -1.093 28.787 2.079 1.00 48.22 85 GLN A N 1
ATOM 671 C CA . GLN A 1 85 ? 0.263 28.183 1.939 1.00 48.22 85 GLN A CA 1
ATOM 672 C C . GLN A 1 85 ? 0.277 26.641 1.870 1.00 48.22 85 GLN A C 1
ATOM 674 O O . GLN A 1 85 ? 1.270 26.019 1.481 1.00 48.22 85 GLN A O 1
ATOM 679 N N . VAL A 1 86 ? -0.846 26.004 2.210 1.00 48.38 86 VAL A N 1
ATOM 680 C CA . VAL A 1 86 ? -0.948 24.554 2.446 1.00 48.38 86 VAL A CA 1
ATOM 681 C C . VAL A 1 86 ? -1.040 23.719 1.168 1.00 48.38 86 VAL A C 1
ATOM 683 O O . VAL A 1 86 ? -0.578 22.581 1.174 1.00 48.38 86 VAL A O 1
ATOM 686 N N . TYR A 1 87 ? -1.538 24.255 0.047 1.00 50.81 87 TYR A N 1
ATOM 687 C CA . TYR A 1 87 ? -1.644 23.492 -1.211 1.00 50.81 87 TYR A CA 1
ATOM 688 C C . TYR A 1 87 ? -0.293 22.921 -1.677 1.00 50.81 87 TYR A C 1
ATOM 690 O O . TYR A 1 87 ? -0.243 21.823 -2.231 1.00 50.81 87 TYR A O 1
ATOM 698 N N . SER A 1 88 ? 0.810 23.619 -1.386 1.00 50.59 88 SER A N 1
ATOM 699 C CA . SER A 1 88 ? 2.169 23.158 -1.690 1.00 50.59 88 SER A CA 1
ATOM 700 C C . SER A 1 88 ? 2.619 22.027 -0.752 1.00 50.59 88 SER A C 1
ATOM 702 O O . SER A 1 88 ? 2.998 20.953 -1.214 1.00 50.59 88 SER A O 1
ATOM 704 N N . VAL A 1 89 ? 2.497 22.206 0.571 1.00 54.53 89 VAL A N 1
ATOM 705 C CA . VAL A 1 89 ? 2.954 21.219 1.574 1.00 54.53 89 VAL A CA 1
ATOM 706 C C . VAL A 1 89 ? 2.078 19.961 1.585 1.00 54.53 89 VAL A C 1
ATOM 708 O O . VAL A 1 89 ? 2.583 18.849 1.739 1.00 54.53 89 VAL A O 1
ATOM 711 N N . PHE A 1 90 ? 0.771 20.113 1.377 1.00 57.28 90 PHE A N 1
ATOM 712 C CA . PHE A 1 90 ? -0.182 19.012 1.294 1.00 57.28 90 PHE A CA 1
ATOM 713 C C . PHE A 1 90 ? 0.066 18.134 0.069 1.00 57.28 90 PHE A C 1
ATOM 715 O O . PHE A 1 90 ? 0.190 16.916 0.202 1.00 57.28 90 PHE A O 1
ATOM 722 N N . ARG A 1 91 ? 0.204 18.754 -1.112 1.00 61.78 91 ARG A N 1
ATOM 723 C CA . ARG A 1 91 ? 0.570 18.043 -2.340 1.00 61.78 91 ARG A CA 1
ATOM 724 C C . ARG A 1 91 ? 1.856 17.259 -2.122 1.00 61.78 91 ARG A C 1
ATOM 726 O O . ARG A 1 91 ? 1.909 16.101 -2.515 1.00 61.78 91 ARG A O 1
ATOM 733 N N . VAL A 1 92 ? 2.833 17.859 -1.438 1.00 64.50 92 VAL A N 1
ATOM 734 C CA . VAL A 1 92 ? 4.105 17.222 -1.078 1.00 64.50 92 VAL A CA 1
ATOM 735 C C . VAL A 1 92 ? 3.903 16.025 -0.137 1.00 64.50 92 VAL A C 1
ATOM 737 O O . VAL A 1 92 ? 4.404 14.952 -0.442 1.00 64.50 92 VAL A O 1
ATOM 740 N N . LYS A 1 93 ? 3.129 16.127 0.951 1.00 72.62 93 LYS A N 1
ATOM 741 C CA . LYS A 1 93 ? 2.871 14.979 1.850 1.00 72.62 93 LYS A CA 1
ATOM 742 C C . LYS A 1 93 ? 2.083 13.857 1.167 1.00 72.62 93 LYS A C 1
ATOM 744 O O . LYS A 1 93 ? 2.427 12.691 1.317 1.00 72.62 93 LYS A O 1
ATOM 749 N N . TRP A 1 94 ? 1.067 14.197 0.379 1.00 76.62 94 TRP A N 1
ATOM 750 C CA . TRP A 1 94 ? 0.238 13.229 -0.339 1.00 76.62 94 TRP A CA 1
ATOM 751 C C . TRP A 1 94 ? 1.022 12.450 -1.403 1.00 76.62 94 TRP A C 1
ATOM 753 O O . TRP A 1 94 ? 0.821 11.247 -1.558 1.00 76.62 94 TRP A O 1
ATOM 763 N N . ILE A 1 95 ? 1.941 13.104 -2.125 1.00 79.62 95 ILE A N 1
ATOM 764 C CA . ILE A 1 95 ? 2.764 12.432 -3.144 1.00 79.62 95 ILE A CA 1
ATOM 765 C C . ILE A 1 95 ? 3.799 11.468 -2.549 1.00 79.62 95 ILE A C 1
ATOM 767 O O . ILE A 1 95 ? 4.264 10.599 -3.281 1.00 79.62 95 ILE A O 1
ATOM 771 N N . TYR A 1 96 ? 4.124 11.562 -1.252 1.00 82.75 96 TYR A N 1
ATOM 772 C CA . TYR A 1 96 ? 4.976 10.575 -0.573 1.00 82.75 96 TYR A CA 1
ATOM 773 C C . TYR A 1 96 ? 4.274 9.237 -0.331 1.00 82.75 96 TYR A C 1
ATOM 775 O O . TYR A 1 96 ? 4.954 8.241 -0.096 1.00 82.75 96 TYR A O 1
ATOM 783 N N . HIS A 1 97 ? 2.942 9.188 -0.385 1.00 84.50 97 HIS A N 1
ATOM 784 C CA . HIS A 1 97 ? 2.199 7.940 -0.263 1.00 84.50 97 HIS A CA 1
ATOM 785 C C . HIS A 1 97 ? 2.047 7.263 -1.628 1.00 84.50 97 HIS A C 1
ATOM 787 O O . HIS A 1 97 ? 1.934 7.914 -2.669 1.00 84.50 97 HIS A O 1
ATOM 793 N N . MET A 1 98 ? 2.047 5.932 -1.619 1.00 86.50 98 MET A N 1
ATOM 794 C CA . MET A 1 98 ? 1.798 5.134 -2.814 1.00 86.50 98 MET A CA 1
ATOM 795 C C . MET A 1 98 ? 0.320 5.198 -3.187 1.00 86.50 98 MET A C 1
ATOM 797 O O . MET A 1 98 ? -0.530 5.063 -2.314 1.00 86.50 98 MET A O 1
ATOM 801 N N . ARG A 1 99 ? 0.014 5.401 -4.472 1.00 86.75 99 ARG A N 1
ATOM 802 C CA . ARG A 1 99 ? -1.347 5.629 -4.968 1.00 86.75 99 ARG A CA 1
ATOM 803 C C . ARG A 1 99 ? -1.677 4.754 -6.155 1.00 86.75 99 ARG A C 1
ATOM 805 O O . ARG A 1 99 ? -1.011 4.815 -7.174 1.00 86.75 99 ARG A O 1
ATOM 812 N N . PHE A 1 100 ? -2.754 4.005 -6.030 1.00 86.06 100 PHE A N 1
ATOM 813 C CA . PHE A 1 100 ? -3.343 3.189 -7.075 1.00 86.06 100 PHE A CA 1
ATOM 814 C C . PHE A 1 100 ? -4.429 3.969 -7.828 1.00 86.06 100 PHE A C 1
ATOM 816 O O . PHE A 1 100 ? -5.293 4.593 -7.212 1.00 86.06 100 PHE A O 1
ATOM 823 N N . TYR A 1 101 ? -4.403 3.904 -9.152 1.00 84.81 101 TYR A N 1
ATOM 824 C CA . TYR A 1 101 ? -5.401 4.465 -10.053 1.00 84.81 101 TYR A CA 1
ATOM 825 C C . TYR A 1 101 ? -5.915 3.342 -10.935 1.00 84.81 101 TYR A C 1
ATOM 827 O O . TYR A 1 101 ? -5.127 2.602 -11.518 1.00 84.81 101 TYR A O 1
ATOM 835 N N . LEU A 1 102 ? -7.235 3.216 -11.022 1.00 85.25 102 LEU A N 1
ATOM 836 C CA . LEU A 1 102 ? -7.873 2.258 -11.912 1.00 85.25 102 LEU A CA 1
ATOM 837 C C . LEU A 1 102 ? -8.582 3.025 -13.024 1.00 85.25 102 LEU A C 1
ATOM 839 O O . LEU A 1 102 ? -9.640 3.622 -12.780 1.00 85.25 102 LEU A O 1
ATOM 843 N N . ASP A 1 103 ? -8.004 3.006 -14.219 1.00 82.94 103 ASP A N 1
ATOM 844 C CA . ASP A 1 103 ? -8.597 3.604 -15.407 1.00 82.94 103 ASP A CA 1
ATOM 845 C C . ASP A 1 103 ? -9.499 2.586 -16.116 1.00 82.94 103 ASP A C 1
ATOM 847 O O . ASP A 1 103 ? -9.063 1.523 -16.549 1.00 82.94 103 ASP A O 1
ATOM 851 N N . GLY A 1 104 ? -10.793 2.898 -16.191 1.00 83.00 104 GLY A N 1
ATOM 852 C CA . GLY A 1 104 ? -11.778 2.050 -16.863 1.00 83.00 104 GLY A CA 1
ATOM 853 C C . GLY A 1 104 ? -11.841 2.264 -18.375 1.00 83.00 104 GLY A C 1
ATOM 854 O O . GLY A 1 104 ? -12.495 1.478 -19.053 1.00 83.00 104 GLY A O 1
ATOM 855 N N . LEU A 1 105 ? -11.203 3.320 -18.890 1.00 86.00 105 LEU A N 1
ATOM 856 C CA . LEU A 1 105 ? -11.229 3.693 -20.305 1.00 86.00 105 LEU A CA 1
ATOM 857 C C . LEU A 1 105 ? -10.155 2.963 -21.119 1.00 86.00 105 LEU A C 1
ATOM 859 O O . LEU A 1 105 ? -10.288 2.834 -22.334 1.00 86.00 105 LEU A O 1
ATOM 863 N N . VAL A 1 106 ? -9.105 2.470 -20.459 1.00 88.19 106 VAL A N 1
ATOM 864 C CA . VAL A 1 106 ? -8.027 1.717 -21.106 1.00 88.19 106 VAL A CA 1
ATOM 865 C C . VAL A 1 106 ? -8.550 0.355 -21.571 1.00 88.19 106 VAL A C 1
ATOM 867 O O . VAL A 1 106 ? -9.135 -0.411 -20.796 1.00 88.19 106 VAL A O 1
ATOM 870 N N . ALA A 1 107 ? -8.346 0.052 -22.855 1.00 89.50 107 ALA A N 1
ATOM 871 C CA . ALA A 1 107 ? -8.847 -1.168 -23.479 1.00 89.50 107 ALA A CA 1
ATOM 872 C C . ALA A 1 107 ? -8.226 -2.424 -22.848 1.00 89.50 107 ALA A C 1
ATOM 874 O O . ALA A 1 107 ? -8.970 -3.312 -22.420 1.00 89.50 107 ALA A O 1
ATOM 875 N N . ASP A 1 108 ? -6.895 -2.459 -22.726 1.00 89.94 108 ASP A N 1
ATOM 876 C CA . ASP A 1 108 ? -6.166 -3.583 -22.138 1.00 89.94 108 ASP A CA 1
ATOM 877 C C . ASP A 1 108 ? -6.388 -3.645 -20.615 1.00 89.94 108 ASP A C 1
ATOM 879 O O . ASP A 1 108 ? -6.030 -2.699 -19.910 1.00 89.94 108 ASP A O 1
ATOM 883 N N . PRO A 1 109 ? -6.966 -4.736 -20.070 1.00 85.75 109 PRO A N 1
ATOM 884 C CA . PRO A 1 109 ? -7.169 -4.895 -18.633 1.00 85.75 109 PRO A CA 1
ATOM 885 C C . PRO A 1 109 ? -5.880 -4.848 -17.800 1.00 85.75 109 PRO A C 1
ATOM 887 O O . PRO A 1 109 ? -5.949 -4.443 -16.638 1.00 85.75 109 PRO A O 1
ATOM 890 N N . ILE A 1 110 ? -4.731 -5.236 -18.362 1.00 86.31 110 ILE A N 1
ATOM 891 C CA . ILE A 1 110 ? -3.439 -5.259 -17.660 1.00 86.31 110 ILE A CA 1
ATOM 892 C C . ILE A 1 110 ? -2.918 -3.830 -17.452 1.00 86.31 110 ILE A C 1
ATOM 894 O O . ILE A 1 110 ? -2.286 -3.526 -16.443 1.00 86.31 110 ILE A O 1
ATOM 898 N N . GLU A 1 111 ? -3.251 -2.908 -18.351 1.00 87.69 111 GLU A N 1
ATOM 899 C CA . GLU A 1 111 ? -2.789 -1.520 -18.274 1.00 87.69 111 GLU A CA 1
ATOM 900 C C . GLU A 1 111 ? -3.698 -0.611 -17.430 1.00 87.69 111 GLU A C 1
ATOM 902 O O . GLU A 1 111 ? -3.342 0.527 -17.122 1.00 87.69 111 GLU A O 1
ATOM 907 N N . ARG A 1 112 ? -4.864 -1.109 -16.996 1.00 87.19 112 ARG A N 1
ATOM 908 C CA . ARG A 1 112 ? -5.855 -0.316 -16.244 1.00 87.19 112 ARG A CA 1
ATOM 909 C C . ARG A 1 112 ? -5.381 0.115 -14.865 1.00 87.19 112 ARG A C 1
ATOM 911 O O . ARG A 1 112 ? -5.860 1.128 -14.357 1.00 87.19 112 ARG A O 1
ATOM 918 N N . LEU A 1 113 ? -4.527 -0.679 -14.214 1.00 88.06 113 LEU A N 1
ATOM 919 C CA . LEU A 1 113 ? -4.110 -0.443 -12.833 1.00 88.06 113 LEU A CA 1
ATOM 920 C C . LEU A 1 113 ? -2.717 0.187 -12.787 1.00 88.06 113 LEU A C 1
ATOM 922 O O . LEU A 1 113 ? -1.696 -0.485 -12.937 1.00 88.06 113 LEU A O 1
ATOM 926 N N . LEU A 1 114 ? -2.702 1.487 -12.513 1.00 89.56 114 LEU A N 1
ATOM 927 C CA . LEU A 1 114 ? -1.501 2.297 -12.381 1.00 89.56 114 LEU A CA 1
ATOM 928 C C . LEU A 1 114 ? -1.175 2.541 -10.914 1.00 89.56 114 LEU A C 1
ATOM 930 O O . LEU A 1 114 ? -2.054 2.800 -10.094 1.00 89.56 114 LEU A O 1
ATOM 934 N N . ILE A 1 115 ? 0.109 2.521 -10.592 1.00 90.31 115 ILE A N 1
ATOM 935 C CA . ILE A 1 115 ? 0.640 2.823 -9.268 1.00 90.31 115 ILE A CA 1
ATOM 936 C C . ILE A 1 115 ? 1.558 4.018 -9.398 1.00 90.31 115 ILE A C 1
ATOM 938 O O . ILE A 1 115 ? 2.499 4.001 -10.183 1.00 90.31 115 ILE A O 1
ATOM 942 N N . GLN A 1 116 ? 1.309 5.054 -8.610 1.00 89.56 116 GLN A N 1
ATOM 943 C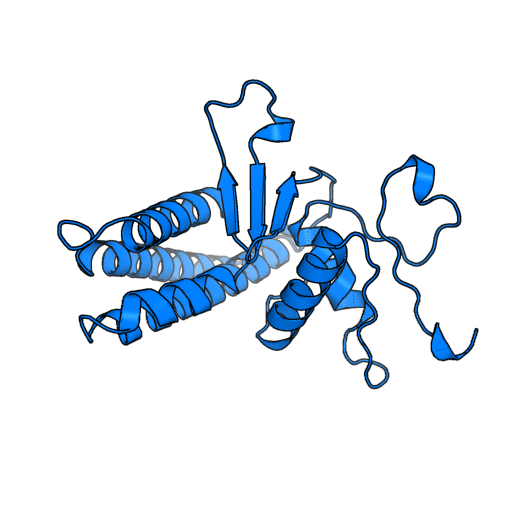 CA . GLN A 1 116 ? 2.123 6.255 -8.581 1.00 89.56 116 GLN A CA 1
ATOM 944 C C . GLN A 1 116 ? 2.637 6.531 -7.181 1.00 89.56 116 GLN A C 1
ATOM 946 O O . GLN A 1 116 ? 1.879 6.542 -6.212 1.00 89.56 116 GLN A O 1
ATOM 951 N N . MET A 1 117 ? 3.918 6.851 -7.096 1.00 89.12 117 MET A N 1
ATOM 952 C CA . MET A 1 117 ? 4.564 7.322 -5.880 1.00 89.12 117 MET A CA 1
ATOM 953 C C . MET A 1 117 ? 5.479 8.471 -6.283 1.00 89.12 117 MET A C 1
ATOM 955 O O . MET A 1 117 ? 6.331 8.306 -7.148 1.00 89.12 117 MET A O 1
ATOM 959 N N . SER A 1 118 ? 5.273 9.659 -5.716 1.00 88.94 118 SER A N 1
ATOM 960 C CA . SER A 1 118 ? 5.949 10.878 -6.169 1.00 88.94 118 SER A CA 1
ATOM 961 C C . SER A 1 118 ? 5.740 11.138 -7.673 1.00 88.94 118 SER A C 1
ATOM 963 O O . SER A 1 118 ? 4.594 11.255 -8.118 1.00 88.94 118 SER A O 1
ATOM 965 N N . ASN A 1 119 ? 6.830 11.230 -8.438 1.00 88.38 119 ASN A N 1
ATOM 966 C CA . ASN A 1 119 ? 6.901 11.326 -9.894 1.00 88.38 119 ASN A CA 1
ATOM 967 C C . ASN A 1 119 ? 7.037 9.961 -10.597 1.00 88.38 119 ASN A C 1
ATOM 969 O O . ASN A 1 119 ? 6.975 9.907 -11.824 1.00 88.38 119 ASN A O 1
ATOM 973 N N . ALA A 1 120 ? 7.216 8.869 -9.854 1.00 90.94 120 ALA A N 1
ATOM 974 C CA . ALA A 1 120 ? 7.318 7.533 -10.418 1.00 90.94 120 ALA A CA 1
ATOM 975 C C . ALA A 1 120 ? 5.928 6.954 -10.716 1.00 90.94 120 ALA A C 1
ATOM 977 O O . ALA A 1 120 ? 5.006 7.074 -9.906 1.00 90.94 120 ALA A O 1
ATOM 978 N N . THR A 1 121 ? 5.788 6.308 -11.874 1.00 91.75 121 THR A N 1
ATOM 979 C CA . THR A 1 121 ? 4.571 5.601 -12.298 1.00 91.75 121 THR A CA 1
ATOM 980 C C . THR A 1 121 ? 4.937 4.185 -12.730 1.00 91.75 121 THR A C 1
ATOM 982 O O . THR A 1 121 ? 5.891 3.998 -13.482 1.00 91.75 121 THR A O 1
ATOM 985 N N . PHE A 1 122 ? 4.174 3.202 -12.260 1.00 91.25 122 PHE A N 1
ATOM 986 C CA . PHE A 1 122 ? 4.365 1.782 -12.527 1.00 91.25 122 PHE A CA 1
ATOM 987 C C . PHE A 1 122 ? 3.036 1.127 -12.906 1.00 91.25 122 PHE A C 1
ATOM 989 O O . PHE A 1 122 ? 1.986 1.489 -12.376 1.00 91.25 122 PHE A O 1
ATOM 996 N N . LEU A 1 123 ? 3.094 0.133 -13.788 1.00 91.75 123 LEU A N 1
ATOM 997 C CA . LEU A 1 123 ? 1.988 -0.789 -14.035 1.00 91.75 123 LEU A CA 1
ATOM 998 C C . LEU A 1 123 ? 1.983 -1.882 -12.965 1.00 91.75 123 LEU A C 1
ATOM 1000 O O . LEU A 1 123 ? 3.050 -2.352 -12.554 1.00 91.75 123 LEU A O 1
ATOM 1004 N N . TYR A 1 124 ? 0.794 -2.288 -12.521 1.00 90.81 124 TYR A N 1
ATOM 1005 C CA . TYR A 1 124 ? 0.662 -3.435 -11.625 1.00 90.81 124 TYR A CA 1
ATOM 1006 C C . TYR A 1 124 ? 1.003 -4.738 -12.357 1.00 90.81 124 TYR A C 1
ATOM 1008 O O . TYR A 1 124 ? 0.569 -4.943 -13.485 1.00 90.81 124 TYR A O 1
ATOM 1016 N N . GLY A 1 125 ? 1.770 -5.627 -11.721 1.00 88.12 125 GLY A N 1
ATOM 1017 C CA . GLY A 1 125 ? 2.244 -6.874 -12.339 1.00 88.12 125 GLY A CA 1
ATOM 1018 C C . GLY A 1 125 ? 1.237 -8.030 -12.347 1.00 88.12 125 GLY A C 1
ATOM 1019 O O . GLY A 1 125 ? 1.450 -9.007 -13.051 1.00 88.12 125 GLY A O 1
ATOM 1020 N N . PHE A 1 126 ? 0.131 -7.929 -11.598 1.00 88.19 126 PHE A N 1
ATOM 1021 C CA . PHE A 1 126 ? -0.924 -8.956 -11.505 1.00 88.19 126 PHE A CA 1
ATOM 1022 C C . PHE A 1 126 ? -0.466 -10.361 -11.076 1.00 88.19 126 PHE A C 1
ATOM 1024 O O . PHE A 1 126 ? -1.206 -11.331 -11.245 1.00 88.19 126 PHE A O 1
ATOM 1031 N N . GLU A 1 127 ? 0.701 -10.491 -10.448 1.00 87.81 127 GLU A N 1
ATOM 1032 C CA . GLU A 1 127 ? 1.166 -11.783 -9.954 1.00 87.81 127 GLU A CA 1
ATOM 1033 C C . GLU A 1 127 ? 0.427 -12.209 -8.677 1.00 87.81 127 GLU A C 1
ATOM 1035 O O . GLU A 1 127 ? -0.036 -11.391 -7.873 1.00 87.81 127 GLU A O 1
ATOM 1040 N N . TYR A 1 128 ? 0.294 -13.523 -8.476 1.00 85.38 128 TYR A N 1
ATOM 1041 C CA . TYR A 1 128 ? -0.358 -14.067 -7.290 1.00 85.38 128 TYR A CA 1
ATOM 1042 C C . TYR A 1 128 ? 0.598 -14.075 -6.091 1.00 85.38 128 TYR A C 1
ATOM 1044 O O . TYR A 1 128 ? 1.566 -14.826 -6.052 1.00 85.38 128 TYR A O 1
ATOM 1052 N N . LEU A 1 129 ? 0.280 -13.270 -5.075 1.00 81.19 129 LEU A N 1
ATOM 1053 C CA . LEU A 1 129 ? 1.150 -13.032 -3.912 1.00 81.19 129 LEU A CA 1
ATOM 1054 C C . LEU A 1 129 ? 0.705 -13.774 -2.636 1.00 81.19 129 LEU A C 1
ATOM 1056 O O . LEU A 1 129 ? 1.328 -13.658 -1.583 1.00 81.19 129 LEU A O 1
ATOM 1060 N N . GLY A 1 130 ? -0.405 -14.514 -2.691 1.00 82.69 130 GLY A N 1
ATOM 1061 C CA . GLY A 1 130 ? -0.978 -15.176 -1.517 1.00 82.69 130 GLY A CA 1
ATOM 1062 C C . GLY A 1 130 ? -1.586 -14.215 -0.481 1.00 82.69 130 GLY A C 1
ATOM 1063 O O . GLY A 1 130 ? -1.966 -13.081 -0.779 1.00 82.69 130 GLY A O 1
ATOM 1064 N N . ALA A 1 131 ? -1.755 -14.709 0.752 1.00 71.81 131 ALA A N 1
ATOM 1065 C CA . ALA A 1 131 ? -2.461 -14.007 1.834 1.00 71.81 131 ALA A CA 1
ATOM 1066 C C . ALA A 1 131 ? -1.542 -13.303 2.853 1.00 71.81 131 ALA A C 1
ATOM 1068 O O . ALA A 1 131 ? -2.043 -12.585 3.715 1.00 71.81 131 ALA A O 1
ATOM 1069 N N . GLY A 1 132 ? -0.224 -13.521 2.792 1.00 68.19 132 GLY A N 1
ATOM 1070 C CA . GLY A 1 132 ? 0.745 -12.894 3.694 1.00 68.19 132 GLY A CA 1
ATOM 1071 C C . GLY A 1 132 ? 1.197 -11.545 3.148 1.00 68.19 132 GLY A C 1
ATOM 1072 O O . GLY A 1 132 ? 1.797 -11.486 2.080 1.00 68.19 132 GLY A O 1
ATOM 1073 N N . ARG A 1 133 ? 0.908 -10.456 3.864 1.00 73.62 133 ARG A N 1
ATOM 1074 C CA . ARG A 1 133 ? 1.334 -9.105 3.484 1.00 73.62 133 ARG A CA 1
ATOM 1075 C C . ARG A 1 133 ? 1.914 -8.387 4.694 1.00 73.62 133 ARG A C 1
ATOM 1077 O O . ARG A 1 133 ? 1.344 -8.460 5.779 1.00 73.62 133 ARG A O 1
ATOM 1084 N N . LEU A 1 134 ? 3.033 -7.692 4.496 1.00 78.56 134 LEU A N 1
ATOM 1085 C CA . LEU A 1 134 ? 3.627 -6.849 5.529 1.00 78.56 134 LEU A CA 1
ATOM 1086 C C . LEU A 1 134 ? 2.774 -5.590 5.725 1.00 78.56 134 LEU A C 1
ATOM 1088 O O . LEU A 1 134 ? 2.329 -4.975 4.753 1.00 78.56 134 LEU A O 1
ATOM 1092 N N . PHE A 1 135 ? 2.572 -5.202 6.980 1.00 75.81 135 PHE A N 1
ATOM 1093 C CA . PHE A 1 135 ? 1.858 -3.981 7.331 1.00 75.81 135 PHE A CA 1
ATOM 1094 C C . PHE A 1 135 ? 2.643 -2.730 6.918 1.00 75.81 135 PHE A C 1
ATOM 1096 O O . PHE A 1 135 ? 3.859 -2.652 7.110 1.00 75.81 135 PHE A O 1
ATOM 1103 N N . GLN A 1 136 ? 1.945 -1.723 6.389 1.00 75.38 136 GLN A N 1
ATOM 1104 C CA . GLN A 1 136 ? 2.556 -0.429 6.108 1.00 75.38 136 GLN A CA 1
ATOM 1105 C C . GLN A 1 136 ? 2.831 0.320 7.417 1.00 75.38 136 GLN A C 1
ATOM 1107 O O . GLN A 1 136 ? 1.918 0.723 8.132 1.00 75.38 136 GLN A O 1
ATOM 1112 N N . THR A 1 137 ? 4.111 0.534 7.717 1.00 82.44 137 THR A N 1
ATOM 1113 C CA . THR A 1 137 ? 4.560 1.418 8.801 1.00 82.44 137 THR A CA 1
ATOM 1114 C C . THR A 1 137 ? 5.202 2.681 8.221 1.00 82.44 137 THR A C 1
ATOM 1116 O O . THR A 1 137 ? 5.629 2.669 7.063 1.00 82.44 137 THR A O 1
ATOM 1119 N N . PRO A 1 138 ? 5.363 3.766 9.001 1.00 80.06 138 PRO A N 1
ATOM 1120 C CA . PRO A 1 138 ? 6.098 4.948 8.544 1.00 80.06 138 PRO A CA 1
ATOM 1121 C C . PRO A 1 138 ? 7.530 4.639 8.079 1.00 80.06 138 PRO A C 1
ATOM 1123 O O . PRO A 1 138 ? 8.052 5.295 7.177 1.00 80.06 138 PRO A O 1
ATOM 1126 N N . LEU A 1 139 ? 8.177 3.626 8.668 1.00 81.56 139 LEU A N 1
ATOM 1127 C CA . LEU A 1 139 ? 9.507 3.189 8.249 1.00 81.56 139 LEU A CA 1
ATOM 1128 C C . LEU A 1 139 ? 9.456 2.492 6.883 1.00 81.56 139 LEU A C 1
ATOM 1130 O O . LEU A 1 139 ? 10.205 2.867 5.981 1.00 81.56 139 LEU A O 1
ATOM 1134 N N . THR A 1 140 ? 8.528 1.549 6.711 1.00 82.50 140 THR A N 1
ATOM 1135 C CA . THR A 1 140 ? 8.312 0.844 5.439 1.00 82.50 140 THR A CA 1
ATOM 1136 C C . THR A 1 140 ? 7.907 1.813 4.330 1.00 82.50 140 THR A C 1
ATOM 1138 O O . THR A 1 140 ? 8.426 1.714 3.226 1.00 82.50 140 THR A O 1
ATOM 1141 N N . GLY A 1 141 ? 7.060 2.805 4.622 1.00 85.06 141 GLY A N 1
ATOM 1142 C CA . GLY A 1 141 ? 6.658 3.836 3.661 1.00 85.06 141 GLY A CA 1
ATOM 1143 C C . GLY A 1 141 ? 7.843 4.642 3.120 1.00 85.06 141 GLY A C 1
ATOM 1144 O O . GLY A 1 141 ? 7.948 4.848 1.913 1.00 85.06 141 GLY A O 1
ATOM 1145 N N . ARG A 1 142 ? 8.791 5.026 3.988 1.00 86.94 142 ARG A N 1
ATOM 1146 C CA . ARG A 1 142 ? 10.032 5.704 3.566 1.00 86.94 142 ARG A CA 1
ATOM 1147 C C . ARG A 1 142 ? 10.944 4.798 2.741 1.00 86.94 142 ARG A C 1
ATOM 1149 O O . ARG A 1 142 ? 11.537 5.264 1.773 1.00 86.94 142 ARG A O 1
ATOM 1156 N N . CYS A 1 143 ? 11.034 3.517 3.097 1.00 87.50 143 CYS A N 1
ATOM 1157 C CA . CYS A 1 143 ? 11.783 2.543 2.309 1.00 87.50 143 CYS A CA 1
ATOM 1158 C C . CYS A 1 143 ? 11.166 2.377 0.910 1.00 87.50 143 CYS A C 1
ATOM 1160 O O . CYS A 1 143 ? 11.866 2.545 -0.084 1.00 87.50 143 CYS A O 1
ATOM 1162 N N . CYS A 1 144 ? 9.846 2.175 0.819 1.00 88.56 144 CYS A N 1
ATOM 1163 C CA . CYS A 1 144 ? 9.123 2.104 -0.452 1.00 88.56 144 CYS A CA 1
ATOM 1164 C C . CYS A 1 144 ? 9.316 3.369 -1.300 1.00 88.56 144 CYS A C 1
ATOM 1166 O O . CYS A 1 144 ? 9.506 3.261 -2.508 1.00 88.56 144 CYS A O 1
ATOM 1168 N N . PHE A 1 145 ? 9.324 4.558 -0.688 1.00 90.50 145 PHE A N 1
ATOM 1169 C CA . PHE A 1 145 ? 9.614 5.807 -1.397 1.00 90.50 145 PHE A CA 1
ATOM 1170 C C . PHE A 1 145 ? 11.015 5.785 -2.016 1.00 90.50 145 PHE A C 1
ATOM 1172 O O . PHE A 1 145 ? 11.163 5.975 -3.216 1.00 90.50 145 PHE A O 1
ATOM 1179 N N . ALA A 1 146 ? 12.052 5.503 -1.228 1.00 90.56 146 ALA A N 1
ATOM 1180 C CA . ALA A 1 146 ? 13.421 5.482 -1.741 1.00 90.56 146 ALA A CA 1
ATOM 1181 C C . ALA A 1 146 ? 13.603 4.438 -2.858 1.00 90.56 146 ALA A C 1
ATOM 1183 O O . ALA A 1 146 ? 14.204 4.727 -3.892 1.00 90.56 146 ALA A O 1
ATOM 1184 N N . LEU A 1 147 ? 13.034 3.245 -2.676 1.00 90.12 147 LEU A N 1
ATOM 1185 C CA . LEU A 1 147 ? 13.110 2.158 -3.649 1.00 90.12 147 LEU A CA 1
ATOM 1186 C C . LEU A 1 147 ? 12.353 2.475 -4.947 1.00 90.12 147 LEU A C 1
ATOM 1188 O O . LEU A 1 147 ? 12.876 2.226 -6.027 1.00 90.12 147 LEU A O 1
ATOM 1192 N N . THR A 1 148 ? 11.155 3.062 -4.873 1.00 91.50 148 THR A N 1
ATOM 1193 C CA . THR A 1 148 ? 10.405 3.481 -6.075 1.00 91.50 148 THR A CA 1
ATOM 1194 C C . THR A 1 148 ? 11.142 4.561 -6.860 1.00 91.50 148 THR A C 1
ATOM 1196 O O . THR A 1 148 ? 11.170 4.498 -8.087 1.00 91.50 148 THR A O 1
ATOM 1199 N N . GLN A 1 149 ? 11.809 5.494 -6.179 1.00 92.62 149 GLN A N 1
ATOM 1200 C CA . GLN A 1 149 ? 12.636 6.503 -6.842 1.00 92.62 149 GLN A CA 1
ATOM 1201 C C . GLN A 1 149 ? 13.883 5.893 -7.494 1.00 92.62 149 GLN A C 1
ATOM 1203 O O . GLN A 1 149 ? 14.210 6.256 -8.623 1.00 92.62 149 GLN A O 1
ATOM 1208 N N . ALA A 1 150 ? 14.539 4.930 -6.837 1.00 90.69 150 ALA A N 1
ATOM 1209 C CA . ALA A 1 150 ? 15.646 4.184 -7.436 1.00 90.69 150 ALA A CA 1
ATOM 1210 C C . ALA A 1 150 ? 15.192 3.449 -8.708 1.00 90.69 150 ALA A C 1
ATOM 1212 O O . ALA A 1 150 ? 15.802 3.604 -9.763 1.00 90.69 150 ALA A O 1
ATOM 1213 N N . LEU A 1 151 ? 14.054 2.751 -8.648 1.00 89.75 151 LEU A N 1
ATOM 1214 C CA . LEU A 1 151 ? 13.480 2.036 -9.791 1.00 89.75 151 LEU A CA 1
ATOM 1215 C C . LEU A 1 151 ? 13.094 2.966 -10.939 1.00 89.75 151 LEU A C 1
ATOM 1217 O O . LEU A 1 151 ? 13.344 2.645 -12.099 1.00 89.75 151 LEU A O 1
ATOM 1221 N N . HIS A 1 152 ? 12.526 4.133 -10.632 1.00 90.88 152 HIS A N 1
ATOM 1222 C CA . HIS A 1 152 ? 12.239 5.158 -11.633 1.00 90.88 152 HIS A CA 1
ATOM 1223 C C . HIS A 1 152 ? 13.518 5.631 -12.343 1.00 90.88 152 HIS A C 1
ATOM 1225 O O . HIS A 1 152 ? 13.513 5.828 -13.557 1.00 90.88 152 HIS A O 1
ATOM 1231 N N . GLY A 1 153 ? 14.626 5.735 -11.603 1.00 90.69 153 GLY A N 1
ATOM 1232 C CA . GLY A 1 153 ? 15.962 6.020 -12.128 1.00 90.69 153 GLY A CA 1
ATOM 1233 C C . GLY A 1 153 ? 16.690 4.824 -12.754 1.00 90.69 153 GLY A C 1
ATOM 1234 O O . GLY A 1 153 ? 17.840 4.981 -13.152 1.00 90.69 153 GLY A O 1
ATOM 1235 N N . ARG A 1 154 ? 16.055 3.646 -12.856 1.00 87.50 154 ARG A N 1
ATOM 1236 C CA . ARG A 1 154 ? 16.670 2.383 -13.318 1.00 87.50 154 ARG A CA 1
ATOM 1237 C C . ARG A 1 154 ? 17.877 1.940 -12.478 1.00 87.50 154 ARG A C 1
ATOM 1239 O O . ARG A 1 154 ? 18.812 1.336 -12.994 1.00 87.50 154 ARG A O 1
ATOM 1246 N N . LEU A 1 155 ? 17.843 2.236 -11.183 1.00 87.75 155 LEU A N 1
ATOM 1247 C CA . LEU A 1 155 ? 18.846 1.844 -10.199 1.00 87.75 155 LEU A CA 1
ATOM 1248 C C . LEU A 1 155 ? 18.284 0.772 -9.259 1.00 87.75 155 LEU A C 1
ATOM 1250 O O . LEU A 1 155 ? 17.082 0.723 -8.989 1.00 87.75 155 LEU A O 1
ATOM 1254 N N . GLY A 1 156 ? 19.174 -0.062 -8.724 1.00 84.56 156 GLY A N 1
ATOM 1255 C CA . GLY A 1 156 ? 18.862 -0.923 -7.586 1.00 84.56 156 GLY A CA 1
ATOM 1256 C C . GLY A 1 156 ? 18.780 -0.118 -6.285 1.00 84.56 156 GLY A C 1
ATOM 1257 O O . GLY A 1 156 ? 19.379 0.949 -6.156 1.00 84.56 156 GLY A O 1
ATOM 1258 N N . GLY A 1 157 ? 18.040 -0.633 -5.306 1.00 82.38 157 GLY A N 1
ATOM 1259 C CA . GLY A 1 157 ? 18.042 -0.103 -3.944 1.00 82.38 157 GLY A CA 1
ATOM 1260 C C . GLY A 1 157 ? 18.858 -0.990 -3.010 1.00 82.38 157 GLY A C 1
ATOM 1261 O O . GLY A 1 157 ? 18.880 -2.201 -3.188 1.00 82.38 157 GLY A O 1
ATOM 1262 N N . SER A 1 158 ? 19.497 -0.407 -1.995 1.00 82.94 158 SER A N 1
ATOM 1263 C CA . SER A 1 158 ? 20.168 -1.165 -0.932 1.00 82.94 158 SER A CA 1
ATOM 1264 C C . SER A 1 158 ? 19.814 -0.569 0.438 1.00 82.94 158 SER A C 1
ATOM 1266 O O . SER A 1 158 ? 20.437 0.401 0.875 1.00 82.94 158 SER A O 1
ATOM 1268 N N . PRO A 1 159 ? 18.750 -1.057 1.105 1.00 80.00 159 PRO A N 1
ATOM 1269 C CA . PRO A 1 159 ? 18.429 -0.658 2.464 1.00 80.00 159 PRO A CA 1
ATOM 1270 C C . PRO A 1 159 ? 19.486 -1.228 3.411 1.00 80.00 159 PRO A C 1
ATOM 1272 O O . PRO A 1 159 ? 19.664 -2.439 3.504 1.00 80.00 159 PRO A O 1
ATOM 1275 N N . PHE A 1 160 ? 20.167 -0.355 4.149 1.00 80.44 160 PHE A N 1
ATOM 1276 C CA . PHE A 1 160 ? 21.183 -0.745 5.124 1.00 80.44 160 PHE A CA 1
ATOM 1277 C C . PHE A 1 160 ? 20.647 -0.661 6.561 1.00 80.44 160 PHE A C 1
ATOM 1279 O O . PHE A 1 160 ? 19.837 0.207 6.887 1.00 80.44 160 PHE A O 1
ATOM 1286 N N . GLY A 1 161 ? 21.101 -1.564 7.435 1.00 79.81 161 GLY A N 1
ATOM 1287 C CA . GLY A 1 161 ? 20.752 -1.562 8.857 1.00 79.81 161 GLY A CA 1
ATOM 1288 C C . GLY A 1 161 ? 21.077 -2.880 9.576 1.00 79.81 161 GLY A C 1
ATOM 1289 O O . GLY A 1 161 ? 21.424 -3.861 8.910 1.00 79.81 161 GLY A O 1
ATOM 1290 N N . PRO A 1 162 ? 20.932 -2.931 10.916 1.00 80.31 162 PRO A N 1
ATOM 1291 C CA . PRO A 1 162 ? 21.229 -4.112 11.736 1.00 80.31 162 PRO A CA 1
ATOM 1292 C C . PRO A 1 162 ? 20.513 -5.392 11.277 1.00 80.31 162 PRO A C 1
ATOM 1294 O O . PRO A 1 162 ? 19.503 -5.343 10.568 1.00 80.31 162 PRO A O 1
ATOM 1297 N N . ALA A 1 163 ? 21.023 -6.560 11.667 1.00 76.75 163 ALA A N 1
ATOM 1298 C CA . ALA A 1 163 ? 20.343 -7.830 11.411 1.00 76.75 163 ALA A CA 1
ATOM 1299 C C . ALA A 1 163 ? 18.935 -7.835 12.044 1.00 76.75 163 ALA A C 1
ATOM 1301 O O . ALA A 1 163 ? 18.724 -7.263 13.110 1.00 76.75 163 ALA A O 1
ATOM 1302 N N . GLY A 1 164 ? 17.956 -8.438 11.361 1.00 72.56 164 GLY A N 1
ATOM 1303 C CA . GLY A 1 164 ? 16.579 -8.541 11.863 1.00 72.56 164 GLY A CA 1
ATOM 1304 C C . GLY A 1 164 ? 15.700 -7.286 11.725 1.00 72.56 164 GLY A C 1
ATOM 1305 O O . GLY A 1 164 ? 14.552 -7.312 12.150 1.00 72.56 164 GLY A O 1
ATOM 1306 N N . THR A 1 165 ? 16.164 -6.204 11.088 1.00 75.19 165 THR A N 1
ATOM 1307 C CA . THR A 1 165 ? 15.371 -4.962 10.918 1.00 75.19 165 THR A CA 1
ATOM 1308 C C 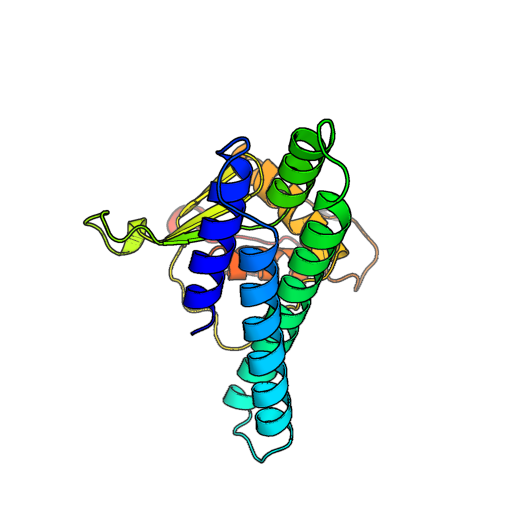. THR A 1 165 ? 14.376 -4.974 9.749 1.00 75.19 165 THR A C 1
ATOM 1310 O O . THR A 1 165 ? 13.866 -3.926 9.359 1.00 75.19 165 THR A O 1
ATOM 1313 N N . GLY A 1 166 ? 14.083 -6.143 9.168 1.00 74.38 166 GLY A N 1
ATOM 1314 C CA . GLY A 1 166 ? 13.073 -6.268 8.109 1.00 74.38 166 GLY A CA 1
ATOM 1315 C C . GLY A 1 166 ? 13.468 -5.642 6.764 1.00 74.38 166 GLY A C 1
ATOM 1316 O O . GLY A 1 166 ? 12.595 -5.204 6.015 1.00 74.38 166 GLY A O 1
ATOM 1317 N N . LYS A 1 167 ? 14.769 -5.596 6.437 1.00 80.69 167 LYS A N 1
ATOM 1318 C CA . LYS A 1 167 ? 15.287 -5.103 5.142 1.00 80.69 167 LYS A CA 1
ATOM 1319 C C . LYS A 1 167 ? 14.685 -5.870 3.958 1.00 80.69 167 LYS A C 1
ATOM 1321 O O . LYS A 1 167 ? 14.011 -5.286 3.114 1.00 80.69 167 LYS A O 1
ATOM 1326 N N . THR A 1 168 ? 14.853 -7.189 3.965 1.00 79.50 168 THR A N 1
ATOM 1327 C CA . THR A 1 168 ? 14.321 -8.131 2.968 1.00 79.50 168 THR A CA 1
ATOM 1328 C C . THR A 1 168 ? 12.796 -8.057 2.898 1.00 79.50 168 THR A C 1
ATOM 1330 O O . THR A 1 168 ? 12.199 -8.020 1.825 1.00 79.50 168 THR A O 1
ATOM 1333 N N . GLU A 1 169 ? 12.149 -7.947 4.058 1.00 80.69 169 GLU A N 1
ATOM 1334 C CA . GLU A 1 169 ? 10.695 -7.818 4.153 1.00 80.69 169 GLU A CA 1
ATOM 1335 C C . GLU A 1 169 ? 10.184 -6.493 3.572 1.00 80.69 169 GLU A C 1
ATOM 1337 O O . GLU A 1 169 ? 9.089 -6.453 3.017 1.00 80.69 169 GLU A O 1
ATOM 1342 N N . SER A 1 170 ? 10.981 -5.422 3.604 1.00 82.31 170 SER A N 1
ATOM 1343 C CA . SER A 1 170 ? 10.623 -4.145 2.975 1.00 82.31 170 SER A CA 1
ATOM 1344 C C . SER A 1 170 ? 10.618 -4.241 1.444 1.00 82.31 170 SER A C 1
ATOM 1346 O O . SER A 1 170 ? 9.719 -3.693 0.805 1.00 82.31 170 SER A O 1
ATOM 1348 N N . PHE A 1 171 ? 11.545 -5.001 0.848 1.00 84.31 171 PHE A N 1
ATOM 1349 C CA . PHE A 1 171 ? 11.500 -5.313 -0.587 1.00 84.31 171 PHE A CA 1
ATOM 1350 C C . PHE A 1 171 ? 10.296 -6.163 -0.956 1.00 84.31 171 PHE A C 1
ATOM 1352 O O . PHE A 1 171 ? 9.579 -5.827 -1.898 1.00 84.31 171 PHE A O 1
ATOM 1359 N N . LYS A 1 172 ? 10.038 -7.232 -0.193 1.00 83.31 172 LYS A N 1
ATOM 1360 C CA . LYS A 1 172 ? 8.855 -8.079 -0.395 1.00 83.31 172 LYS A CA 1
ATOM 1361 C C . LYS A 1 172 ? 7.569 -7.271 -0.270 1.00 83.31 172 LYS A C 1
ATOM 1363 O O . LYS A 1 172 ? 6.656 -7.439 -1.072 1.00 83.31 172 LYS A O 1
ATOM 1368 N N . ALA A 1 173 ? 7.504 -6.352 0.692 1.00 83.81 173 ALA A N 1
ATOM 1369 C CA . ALA A 1 173 ? 6.386 -5.434 0.825 1.00 83.81 173 ALA A CA 1
ATOM 1370 C C . ALA A 1 173 ? 6.226 -4.575 -0.432 1.00 83.81 173 ALA A C 1
ATOM 1372 O O . ALA A 1 173 ? 5.120 -4.496 -0.958 1.00 83.81 173 ALA A O 1
ATOM 1373 N N . LEU A 1 174 ? 7.293 -3.963 -0.952 1.00 87.62 174 LEU A N 1
ATOM 1374 C CA . LEU A 1 174 ? 7.210 -3.157 -2.172 1.00 87.62 174 LEU A CA 1
ATOM 1375 C C . LEU A 1 174 ? 6.774 -3.981 -3.394 1.00 87.62 174 LEU A C 1
ATOM 1377 O O . LEU A 1 174 ? 5.854 -3.565 -4.097 1.0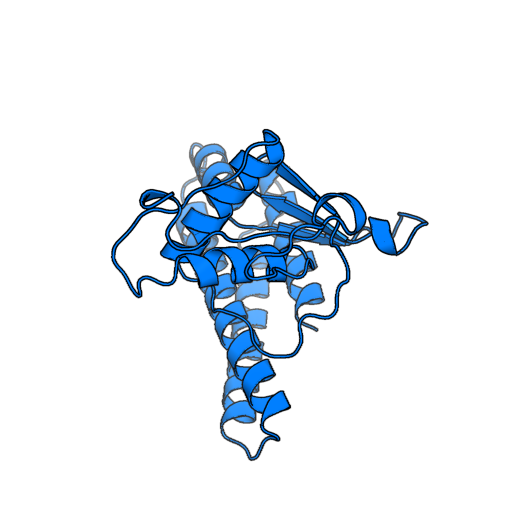0 87.62 174 LEU A O 1
ATOM 1381 N N . GLY A 1 175 ? 7.367 -5.156 -3.614 1.00 88.19 175 GLY A N 1
ATOM 1382 C CA . GLY A 1 175 ? 6.956 -6.055 -4.697 1.00 88.19 175 GLY A CA 1
ATOM 1383 C C . GLY A 1 175 ? 5.484 -6.448 -4.578 1.00 88.19 175 GLY A C 1
ATOM 1384 O O . GLY A 1 175 ? 4.735 -6.344 -5.548 1.00 88.19 175 GLY A O 1
ATOM 1385 N N . ASN A 1 176 ? 5.017 -6.735 -3.358 1.00 86.88 176 ASN A N 1
ATOM 1386 C CA . ASN A 1 176 ? 3.609 -7.023 -3.108 1.00 86.88 176 ASN A CA 1
ATOM 1387 C C . ASN A 1 176 ? 2.678 -5.860 -3.491 1.00 86.88 176 ASN A C 1
ATOM 1389 O O . ASN A 1 176 ? 1.590 -6.086 -4.027 1.00 86.88 176 ASN A O 1
ATOM 1393 N N . HIS A 1 177 ? 3.089 -4.616 -3.230 1.00 86.81 177 HIS A N 1
ATOM 1394 C CA . HIS A 1 177 ? 2.316 -3.448 -3.648 1.00 86.81 177 HIS A CA 1
ATOM 1395 C C . HIS A 1 177 ? 2.320 -3.270 -5.166 1.00 86.81 177 HIS A C 1
ATOM 1397 O O . HIS A 1 177 ? 1.298 -2.885 -5.721 1.00 86.81 177 HIS A O 1
ATOM 1403 N N . LEU A 1 178 ? 3.424 -3.584 -5.844 1.00 89.44 178 LEU A N 1
ATOM 1404 C CA . LEU A 1 178 ? 3.524 -3.498 -7.302 1.00 89.44 178 LEU A CA 1
ATOM 1405 C C . LEU A 1 178 ? 2.958 -4.717 -8.036 1.00 89.44 178 LEU A C 1
ATOM 1407 O O . LEU A 1 178 ? 2.887 -4.704 -9.261 1.00 89.44 178 LEU A O 1
ATOM 1411 N N . GLY A 1 179 ? 2.532 -5.754 -7.313 1.00 87.50 179 GLY A N 1
ATOM 1412 C CA . GLY A 1 179 ? 2.013 -6.975 -7.925 1.00 87.50 179 GLY A CA 1
ATOM 1413 C C . GLY A 1 179 ? 3.105 -7.802 -8.587 1.00 87.50 179 GLY A C 1
ATOM 1414 O O . GLY A 1 179 ? 2.829 -8.443 -9.593 1.00 87.50 179 GLY A O 1
ATOM 1415 N N . ARG A 1 180 ? 4.331 -7.732 -8.056 1.00 87.31 180 ARG A N 1
ATOM 1416 C CA . ARG A 1 180 ? 5.504 -8.468 -8.528 1.00 87.31 180 ARG A CA 1
ATOM 1417 C C . ARG A 1 180 ? 6.048 -9.356 -7.422 1.00 87.31 180 ARG A C 1
ATOM 1419 O O . ARG A 1 180 ? 6.203 -8.924 -6.278 1.00 87.31 180 ARG A O 1
ATOM 1426 N N . PHE A 1 181 ? 6.356 -10.587 -7.775 1.00 82.38 181 PHE A N 1
ATOM 1427 C CA . PHE A 1 181 ? 6.923 -11.584 -6.899 1.00 82.38 181 PHE A CA 1
ATOM 1428 C C . PHE A 1 181 ? 8.404 -11.283 -6.667 1.00 82.38 181 PHE A C 1
ATOM 1430 O O . PHE A 1 181 ? 9.171 -10.999 -7.592 1.00 82.38 181 PHE A O 1
ATOM 1437 N N . VAL A 1 182 ? 8.795 -11.313 -5.394 1.00 77.81 182 VAL A N 1
ATOM 1438 C CA . VAL A 1 182 ? 10.165 -11.045 -4.951 1.00 77.81 182 VAL A CA 1
ATOM 1439 C C . VAL A 1 182 ? 10.782 -12.363 -4.521 1.00 77.81 182 VAL A C 1
ATOM 1441 O O . VAL A 1 182 ? 10.296 -13.003 -3.585 1.00 77.81 182 VAL A O 1
ATOM 1444 N N . LEU A 1 183 ? 11.852 -12.759 -5.202 1.00 71.31 183 LEU A N 1
ATOM 1445 C CA . LEU A 1 183 ? 12.574 -13.996 -4.940 1.00 71.31 183 LEU A CA 1
ATOM 1446 C C . LEU A 1 183 ? 13.836 -13.713 -4.109 1.00 71.31 183 LEU A C 1
ATOM 1448 O O . LEU A 1 183 ? 14.547 -12.738 -4.376 1.00 71.31 183 LEU A O 1
ATOM 1452 N N . PRO A 1 184 ? 14.149 -14.557 -3.110 1.00 59.75 184 PRO A N 1
ATOM 1453 C CA . PRO A 1 184 ? 15.462 -14.564 -2.487 1.00 59.75 184 PRO A CA 1
ATOM 1454 C C . PRO A 1 184 ? 16.431 -15.250 -3.460 1.00 59.75 184 PRO A C 1
ATOM 1456 O O . PRO A 1 184 ? 16.520 -16.470 -3.468 1.00 59.75 184 PRO A O 1
ATOM 1459 N N . GLN A 1 185 ? 17.096 -14.451 -4.303 1.00 54.62 185 GLN A N 1
ATOM 1460 C CA . GLN A 1 185 ? 18.158 -14.843 -5.247 1.00 54.62 185 GLN A CA 1
ATOM 1461 C C . GLN A 1 185 ? 17.763 -15.872 -6.328 1.00 54.62 185 GLN A C 1
ATOM 1463 O O . GLN A 1 185 ? 17.590 -17.059 -6.064 1.00 54.62 185 GLN A O 1
ATOM 1468 N N . LEU A 1 186 ? 17.723 -15.444 -7.594 1.00 49.94 186 LEU A N 1
ATOM 1469 C CA . LEU A 1 186 ? 17.685 -16.357 -8.741 1.00 49.94 186 LEU A CA 1
ATOM 1470 C C . LEU A 1 186 ? 18.667 -15.871 -9.814 1.00 49.94 186 LEU A C 1
ATOM 1472 O O . LEU A 1 186 ? 18.666 -14.713 -10.163 1.00 49.94 186 LEU A O 1
ATOM 1476 N N . ASN A 1 187 ? 19.460 -16.733 -10.442 1.00 46.03 187 ASN A N 1
ATOM 1477 C CA . ASN A 1 187 ? 20.358 -16.309 -11.533 1.00 46.03 187 ASN A CA 1
ATOM 1478 C C . ASN A 1 187 ? 19.624 -16.045 -12.881 1.00 46.03 187 ASN A C 1
ATOM 1480 O O . ASN A 1 187 ? 20.232 -16.170 -13.941 1.00 46.03 187 ASN A O 1
ATOM 1484 N N . PHE A 1 188 ? 18.318 -15.720 -12.874 1.00 45.91 188 PHE A N 1
ATOM 1485 C CA . PHE A 1 188 ? 17.469 -15.631 -14.083 1.00 45.91 188 PHE A CA 1
ATOM 1486 C C . PHE A 1 188 ? 16.541 -14.395 -14.156 1.00 45.91 188 PHE A C 1
ATOM 1488 O O . PHE A 1 188 ? 15.579 -14.400 -14.931 1.00 45.91 188 PHE A O 1
ATOM 1495 N N . CYS A 1 189 ? 16.817 -13.314 -13.411 1.00 50.50 189 CYS A N 1
ATOM 1496 C CA . CYS A 1 189 ? 15.988 -12.092 -13.391 1.00 50.50 189 CYS A CA 1
ATOM 1497 C C . CYS A 1 189 ? 15.598 -11.542 -14.774 1.00 50.50 189 CYS A C 1
ATOM 1499 O O . CYS A 1 189 ? 14.476 -11.079 -14.983 1.00 50.50 189 CYS A O 1
ATOM 1501 N N . CYS A 1 190 ? 16.517 -11.611 -15.738 1.00 55.56 190 CYS A N 1
ATOM 1502 C CA . CYS A 1 190 ? 16.368 -11.007 -17.061 1.00 55.56 190 CYS A CA 1
ATOM 1503 C C . CYS A 1 190 ? 15.290 -11.651 -17.950 1.00 55.56 190 CYS A C 1
ATOM 1505 O O . CYS A 1 190 ? 14.831 -10.992 -18.878 1.00 55.56 190 CYS A O 1
ATOM 1507 N N . HIS A 1 191 ? 14.850 -12.883 -17.669 1.00 48.16 191 HIS A N 1
ATOM 1508 C CA . HIS A 1 191 ? 13.827 -13.559 -18.483 1.00 48.16 191 HIS A CA 1
ATOM 1509 C C . HIS A 1 191 ? 12.401 -13.366 -17.955 1.00 48.16 191 HIS A C 1
ATOM 1511 O O . HIS A 1 191 ? 11.456 -13.371 -18.738 1.00 48.16 191 HIS A O 1
ATOM 1517 N N . VAL A 1 192 ? 12.242 -13.204 -16.638 1.00 54.72 192 VAL A N 1
ATOM 1518 C CA . VAL A 1 192 ? 10.924 -13.166 -15.977 1.00 54.72 192 VAL A CA 1
ATOM 1519 C C . VAL A 1 192 ? 10.559 -11.748 -15.519 1.00 54.72 192 VAL A C 1
ATOM 1521 O O . VAL A 1 192 ? 9.393 -11.456 -15.285 1.00 54.72 192 VAL A O 1
ATOM 1524 N N . GLY A 1 193 ? 11.535 -10.837 -15.402 1.00 58.12 193 GLY A N 1
ATOM 1525 C CA . GLY A 1 193 ? 11.300 -9.493 -14.857 1.00 58.12 193 GLY A CA 1
ATOM 1526 C C . GLY A 1 193 ? 10.990 -9.493 -13.353 1.00 58.12 193 GLY A C 1
ATOM 1527 O O . GLY A 1 193 ? 10.389 -8.536 -12.847 1.00 58.12 193 GLY A O 1
ATOM 1528 N N . ALA A 1 194 ? 11.394 -10.568 -12.665 1.00 61.75 194 ALA A N 1
ATOM 1529 C CA . ALA A 1 194 ? 11.264 -10.746 -11.225 1.00 61.75 194 ALA A CA 1
ATOM 1530 C C . ALA A 1 194 ? 12.145 -9.748 -10.462 1.00 61.75 194 ALA A C 1
ATOM 1532 O O . ALA A 1 194 ? 13.004 -9.081 -11.037 1.00 61.75 194 ALA A O 1
ATOM 1533 N N . TRP A 1 195 ? 11.905 -9.602 -9.162 1.00 66.06 195 TRP A N 1
ATOM 1534 C CA . TRP A 1 195 ? 12.736 -8.767 -8.300 1.00 66.06 195 TRP A CA 1
ATOM 1535 C C . TRP A 1 195 ? 13.581 -9.627 -7.374 1.00 66.06 195 TRP A C 1
ATOM 1537 O O . TRP A 1 195 ? 13.080 -10.574 -6.764 1.00 66.06 195 TRP A O 1
ATOM 1547 N N . GLU A 1 196 ? 14.846 -9.251 -7.235 1.00 63.12 196 GLU A N 1
ATOM 1548 C CA . GLU A 1 196 ? 15.818 -9.945 -6.398 1.00 63.12 196 GLU A CA 1
ATOM 1549 C C . GLU A 1 196 ? 16.193 -9.102 -5.185 1.00 63.12 196 GLU A C 1
ATOM 1551 O O . GLU A 1 196 ? 16.446 -7.901 -5.287 1.00 63.12 196 GLU A O 1
ATOM 1556 N N . CYS A 1 197 ? 16.246 -9.754 -4.027 1.00 62.62 197 CYS A N 1
ATOM 1557 C CA . CYS A 1 197 ? 16.833 -9.190 -2.821 1.00 62.62 197 CYS A CA 1
ATOM 1558 C C . CYS A 1 197 ? 18.102 -9.976 -2.488 1.00 62.62 197 CYS A C 1
ATOM 1560 O O . CYS A 1 197 ? 18.037 -11.189 -2.283 1.00 62.62 197 CYS A O 1
ATOM 1562 N N . PHE A 1 198 ? 19.241 -9.285 -2.428 1.00 62.12 198 PHE A N 1
ATOM 1563 C CA . PHE A 1 198 ? 20.493 -9.847 -1.930 1.00 62.12 198 PHE A CA 1
ATOM 1564 C C . PHE A 1 198 ? 20.625 -9.521 -0.447 1.00 62.12 198 PHE A C 1
ATOM 1566 O O . PHE A 1 198 ? 20.784 -8.358 -0.071 1.00 62.12 198 PHE A O 1
ATOM 1573 N N . ASP A 1 199 ? 20.565 -10.550 0.392 1.00 57.25 199 ASP A N 1
ATOM 1574 C CA . ASP A 1 199 ? 21.005 -10.430 1.776 1.00 57.25 199 ASP A CA 1
ATOM 1575 C C . ASP A 1 199 ? 22.543 -10.551 1.815 1.00 57.25 199 ASP A C 1
ATOM 1577 O O . ASP A 1 199 ? 23.128 -11.311 1.048 1.00 57.25 199 ASP A O 1
ATOM 1581 N N . GLU A 1 200 ? 23.197 -9.760 2.673 1.00 56.59 200 GLU A N 1
ATOM 1582 C CA . GLU A 1 200 ? 24.657 -9.792 2.914 1.00 56.59 200 GLU A CA 1
ATOM 1583 C C . GLU A 1 200 ? 25.571 -9.394 1.737 1.00 56.59 200 GLU A C 1
ATOM 1585 O O . GLU A 1 200 ? 26.739 -9.768 1.696 1.00 56.59 200 GLU A O 1
ATOM 1590 N N . ALA A 1 201 ? 25.108 -8.519 0.840 1.00 56.66 201 ALA A N 1
ATOM 1591 C CA . ALA A 1 201 ? 25.933 -7.989 -0.257 1.00 56.66 201 ALA A CA 1
ATOM 1592 C C . ALA A 1 201 ? 27.230 -7.267 0.185 1.00 56.66 201 ALA A C 1
ATOM 1594 O O . ALA A 1 201 ? 28.104 -7.045 -0.638 1.00 56.66 201 ALA A O 1
ATOM 1595 N N . ASN A 1 202 ? 27.370 -6.904 1.466 1.00 56.97 202 ASN A N 1
ATOM 1596 C CA . ASN A 1 202 ? 28.596 -6.305 2.012 1.00 56.97 202 ASN A CA 1
ATOM 1597 C C . ASN A 1 202 ? 29.725 -7.321 2.283 1.00 56.97 202 ASN A C 1
ATOM 1599 O O . ASN A 1 202 ? 30.807 -6.906 2.691 1.00 56.97 202 ASN A O 1
ATOM 1603 N N . ILE A 1 203 ? 29.457 -8.625 2.158 1.00 50.88 203 ILE A N 1
ATOM 1604 C CA . ILE A 1 203 ? 30.425 -9.711 2.407 1.00 50.88 203 ILE A CA 1
ATOM 1605 C C . ILE A 1 203 ? 30.838 -10.392 1.081 1.00 50.88 203 ILE A C 1
ATOM 1607 O O . ILE A 1 203 ? 31.703 -11.266 1.076 1.00 50.88 203 ILE A O 1
ATOM 1611 N N . LEU A 1 204 ? 30.246 -9.970 -0.043 1.00 47.47 204 LEU A N 1
ATOM 1612 C CA . LEU A 1 204 ? 30.668 -10.309 -1.406 1.00 47.47 204 LEU A CA 1
ATOM 1613 C C . LEU A 1 204 ? 31.690 -9.286 -1.912 1.00 47.47 204 LEU A C 1
ATOM 1615 O O . LEU A 1 204 ? 32.635 -9.719 -2.606 1.00 47.47 204 LEU A O 1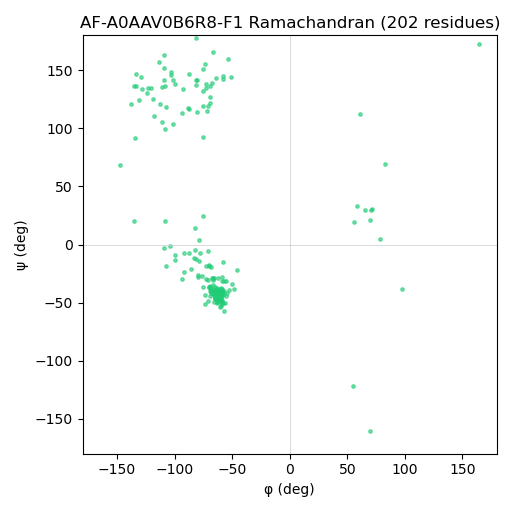
#

Radius of gyration: 18.58 Å; Cα contacts (8 Å, |Δi|>4): 196; chains: 1; bounding box: 48×49×40 Å

InterPro domains:
  IPR026983 Dynein heavy chain [PTHR10676] (13-202)
  IPR027417 P-loop containing nucleoside triphosphate hydrolase [G3DSA:3.40.50.300] (138-204)
  IPR035699 Dynein heavy chain, hydrolytic ATP-binding dynein motor region [PF12774] (124-183)

Secondary structure (DSSP, 8-state):
-HHHHHHHHHHHHHHHHH--SSS--THHHHHHHHHHHHHHHHHHHHHHS---HHHHHHHHHHHHHHHHHHHHHHHHHHHTTSTTTHHHHHHHHHHTS-EEEE-SS-SSTTTTEEEEETTEEEE-------S------HHHHHHHHHHHHHHHTT-------STTSSHHHHHHHHHHHHT--EES--TTHHHH--EE--TTTT--

pLDDT: mean 75.1, std 16.36, range [28.7, 92.62]

Foldseek 3Di:
DLVVLQQLLCVLVVVVLPDPDPDPPLVSLVVSLVVLVVVLVVLVVVLPDDDDPLVNLQSVQSNLVSVVVSVLSVVVSVQVPDPDPSSVVNVVVVLLAKGWAAAPPDPDNQQRIWIHHNPAIAGAPQADLGRDADGDDPVLSVVLNVQSVCVSVVHHDDDDDDPPPCRVVSVCNNCVVSNAHEDADDPPCPPPVHHYDDDPPVVD

Nearest PDB structures (foldseek):
  3vkh-assembly2_B  TM=8.797E-01  e=6.885E-12  Dictyostelium discoideum
  3vkg-assembly3_B  TM=8.393E-01  e=4.106E-12  Dictyostelium discoideum
  4w8f-assembly3_B  TM=7.465E-01  e=1.357E-09  Saccharomyces cerevisiae S288C
  8e00-assembly1_A  TM=7.522E-01  e=1.136E-08  Saccharomyces cerevisiae
  7mgm-assembly1_A  TM=7.377E-01  e=2.262E-08  Saccharomyces cerevisiae

Mean predicted aligned error: 10.1 Å